Protein AF-A0A3C1Q7W3-F1 (afdb_monomer)

Mean predicted aligned error: 13.4 Å

Sequence (267 aa):
MKPVGAALRTSSQTDPSRRKEACIWRSHNTSLVALVLIATVAFTVASPCLAAATPEQPQSTAELLTPEEAARISSMVFSEVERRDCQARLEDDFLFITFPDGEEHSFIIRDLQILCAHNEQETWGQIIEWYIDYAFTSVEKTKNLM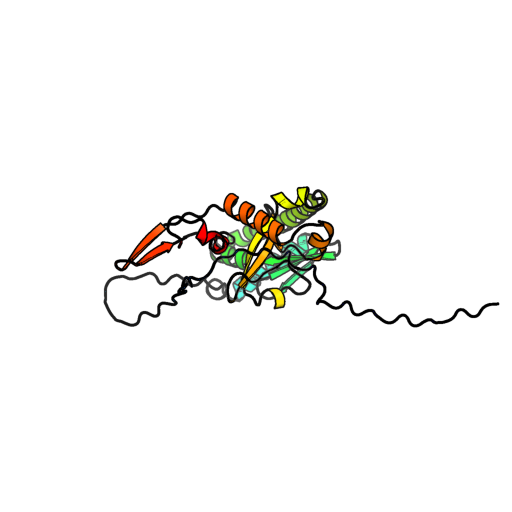AEIHGLDGASPYLGLCLFPSEYTQYALNEDPVHRHDIEGMITCIIWDLPWSRTTVEWSEVDEWDCCIDELFQVALENTLEKYPATFVEENLLPGLDLLICEDEGNPVSTHILALDRLPGAV

Foldseek 3Di:
DDDDDDDDDDDPDDDPPPDPDAPDDDDPDDDDDDPPDPDPDDDPDDDPDDPPPDPPDPDFLVNLDDPVRVVVLVVLLQVLLVVQVWGWDDDDQWIWIQDPVRDIDIDRCRVLSVVCSVDDVVCNNVSSNVVVVLVVVLVVVVVVLVVVQDACVSQLLQKAKFKDFPCVVVVPVPAAADWDPPDPRIIITIWRNDPRDIDGDGPVVVVRRPDNSVVSNVSNHVSHCVVDPWDWDWDPPDVVDIDTDTDDDDPPVVSCVVVQVVDPPRD

Radius of gyration: 24.14 Å; Cα contacts (8 Å, |Δi|>4): 252; chains: 1; bounding box: 56×84×50 Å

Solvent-accessible surface area (backbone atoms only — not comparable to full-atom values): 16840 Å² total; per-residue (Å²): 136,85,86,83,81,88,74,88,77,78,83,78,79,80,67,83,88,71,65,80,78,78,80,84,76,82,76,89,76,83,84,78,86,72,82,80,76,84,73,82,80,80,82,88,74,94,76,98,85,71,88,70,76,69,80,75,67,85,78,51,63,79,78,62,38,54,75,68,54,50,50,49,52,53,54,51,49,45,53,59,42,45,74,70,69,28,49,72,51,78,55,94,57,31,37,36,39,35,42,84,88,67,55,70,49,79,42,70,43,52,62,55,52,49,54,42,57,78,43,62,78,87,49,37,64,60,54,48,51,51,52,51,53,48,54,54,52,29,52,56,54,48,53,55,51,56,73,69,46,57,59,51,82,52,41,55,88,34,30,17,40,39,75,41,54,56,64,46,74,76,69,42,82,92,60,58,60,40,65,46,78,86,48,93,73,31,28,41,28,40,22,38,54,49,100,70,49,76,46,70,36,37,48,79,65,54,68,72,42,82,66,60,66,70,58,50,52,50,51,12,43,52,44,35,52,68,74,45,71,80,60,73,46,82,43,76,80,45,98,95,39,77,41,80,43,72,83,74,95,49,90,51,51,69,44,52,71,82,48,44,80,76,40,90,88,52,122

pLDDT: mean 75.49, std 25.0, range [23.66, 97.31]

Structure (mmCIF, N/CA/C/O backbone):
data_AF-A0A3C1Q7W3-F1
#
_entry.id   AF-A0A3C1Q7W3-F1
#
loop_
_atom_site.group_PDB
_atom_site.id
_atom_site.type_symbol
_atom_site.label_atom_id
_atom_site.label_alt_id
_atom_site.label_comp_id
_atom_site.label_asym_id
_atom_site.label_entity_id
_atom_site.label_seq_id
_atom_site.pdbx_PDB_ins_code
_atom_site.Cartn_x
_atom_site.Cartn_y
_atom_site.Cartn_z
_atom_site.occupancy
_atom_site.B_iso_or_equiv
_atom_site.auth_seq_id
_atom_site.auth_comp_id
_atom_site.auth_asym_id
_atom_site.auth_atom_id
_atom_site.pdbx_PDB_model_num
ATOM 1 N N . MET A 1 1 ? 8.900 -58.266 24.082 1.00 38.69 1 MET A N 1
ATOM 2 C CA . MET A 1 1 ? 9.040 -57.291 22.977 1.00 38.69 1 MET A CA 1
ATOM 3 C C . MET A 1 1 ? 7.639 -56.840 22.591 1.00 38.69 1 MET A C 1
ATOM 5 O O . MET A 1 1 ? 6.793 -57.691 22.360 1.00 38.69 1 MET A O 1
ATOM 9 N N . LYS A 1 2 ? 7.372 -55.534 22.690 1.00 28.75 2 LYS A N 1
ATOM 10 C CA . LYS A 1 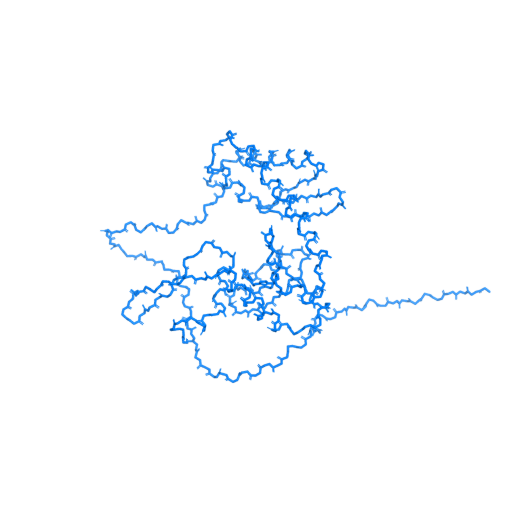2 ? 6.060 -54.895 22.489 1.00 28.75 2 LYS A CA 1
ATOM 11 C C . LYS A 1 2 ? 5.762 -54.737 20.989 1.00 28.75 2 LYS A C 1
ATOM 13 O O . LYS A 1 2 ? 6.674 -54.313 20.283 1.00 28.75 2 LYS A O 1
ATOM 18 N N . PRO A 1 3 ? 4.522 -54.935 20.517 1.00 31.98 3 PRO A N 1
ATOM 19 C CA . PRO A 1 3 ? 4.018 -54.235 19.348 1.00 31.98 3 PRO A CA 1
ATOM 20 C C . PRO A 1 3 ? 3.314 -52.948 19.803 1.00 31.98 3 PRO A C 1
ATOM 22 O O . PRO A 1 3 ? 2.441 -52.967 20.670 1.00 31.98 3 PRO A O 1
ATOM 25 N N . VAL A 1 4 ? 3.756 -51.818 19.255 1.00 32.34 4 VAL A N 1
ATOM 26 C CA . VAL A 1 4 ? 3.156 -50.493 19.447 1.00 32.34 4 VAL A CA 1
ATOM 27 C C . VAL A 1 4 ? 1.991 -50.361 18.469 1.00 32.34 4 VAL A C 1
ATOM 29 O O . VAL A 1 4 ? 2.143 -50.636 17.282 1.00 32.34 4 VAL A O 1
ATOM 32 N N . GLY A 1 5 ? 0.823 -49.991 18.994 1.00 27.73 5 GLY A N 1
ATOM 33 C CA . GLY A 1 5 ? -0.401 -49.800 18.228 1.00 27.73 5 GLY A CA 1
ATOM 34 C C . GLY A 1 5 ? -0.340 -48.566 17.331 1.00 27.73 5 GLY A C 1
ATOM 35 O O . GLY A 1 5 ? 0.071 -47.490 17.760 1.00 27.73 5 GLY A O 1
ATOM 36 N N . ALA A 1 6 ? -0.803 -48.736 16.095 1.00 29.73 6 ALA A N 1
ATOM 37 C CA . ALA A 1 6 ? -1.195 -47.646 15.222 1.00 29.73 6 ALA A CA 1
ATOM 38 C C . ALA A 1 6 ? -2.557 -47.118 15.694 1.00 29.73 6 ALA A C 1
ATOM 40 O O . ALA A 1 6 ? -3.580 -47.783 15.536 1.00 29.73 6 ALA A O 1
ATOM 41 N N . ALA A 1 7 ? -2.560 -45.935 16.304 1.00 29.36 7 ALA A N 1
ATOM 42 C CA . ALA A 1 7 ? -3.768 -45.156 16.519 1.00 29.36 7 ALA A CA 1
ATOM 43 C C . ALA A 1 7 ? -3.866 -44.120 15.395 1.00 29.36 7 ALA A C 1
ATOM 45 O O . ALA A 1 7 ? -3.065 -43.190 15.324 1.00 29.36 7 ALA A O 1
ATOM 46 N N . LEU A 1 8 ? -4.856 -44.313 14.522 1.00 27.86 8 LEU A N 1
ATOM 47 C CA . LEU A 1 8 ? -5.399 -43.278 13.650 1.00 27.86 8 LEU A CA 1
ATOM 48 C C . LEU A 1 8 ? -5.758 -42.057 14.508 1.00 27.86 8 LEU A C 1
ATOM 50 O O . LEU A 1 8 ? -6.634 -42.144 15.368 1.00 27.86 8 LEU A O 1
ATOM 54 N N . ARG A 1 9 ? -5.090 -40.923 14.280 1.00 26.02 9 ARG A N 1
ATOM 55 C CA . ARG A 1 9 ? -5.597 -39.615 14.699 1.00 26.02 9 ARG A CA 1
ATOM 56 C C . ARG A 1 9 ? -6.278 -38.980 13.499 1.00 26.02 9 ARG A C 1
ATOM 58 O O . ARG A 1 9 ? -5.648 -38.665 12.498 1.00 26.02 9 ARG A O 1
ATOM 65 N N . THR A 1 10 ? -7.589 -38.871 13.628 1.00 27.22 10 THR A N 1
ATOM 66 C CA . THR A 1 10 ? -8.490 -38.090 12.792 1.00 27.22 10 THR A CA 1
ATOM 67 C C . THR A 1 10 ? -8.029 -36.637 12.738 1.00 27.22 10 THR A C 1
ATOM 69 O O . THR A 1 10 ? -7.808 -36.022 13.782 1.00 27.22 10 THR A O 1
ATOM 72 N N . SER A 1 11 ? -7.912 -36.102 11.526 1.00 28.47 11 SER A N 1
ATOM 73 C CA . SER A 1 11 ? -7.797 -34.674 11.249 1.00 28.47 11 SER A CA 1
ATOM 74 C C . SER A 1 11 ? -8.994 -33.945 11.858 1.00 28.47 11 SER A C 1
ATOM 76 O O . SER A 1 11 ? -10.129 -34.141 11.417 1.00 28.47 11 SER A O 1
ATOM 78 N N . SER A 1 12 ? -8.764 -33.124 12.880 1.00 29.70 12 SER A N 1
ATOM 79 C CA . SER A 1 12 ? -9.752 -32.144 13.313 1.00 29.70 12 SER A CA 1
ATOM 80 C C . SER A 1 12 ? -9.792 -31.038 12.264 1.00 29.70 12 SER A C 1
ATOM 82 O O . SER A 1 12 ? -8.895 -30.201 12.213 1.00 29.70 12 SER A O 1
ATOM 84 N N . GLN A 1 13 ? -10.816 -31.071 11.412 1.00 29.00 13 GLN A N 1
ATOM 85 C CA . GLN A 1 13 ? -11.293 -29.880 10.721 1.00 29.00 13 GLN A CA 1
ATOM 86 C C . GLN A 1 13 ? -11.615 -28.835 11.793 1.00 29.00 13 GLN A C 1
ATOM 88 O O . GLN A 1 13 ? -12.503 -29.043 12.622 1.00 29.00 13 GLN A O 1
ATOM 93 N N . THR A 1 14 ? -10.842 -27.758 11.828 1.00 33.47 14 THR A N 1
ATOM 94 C CA . THR A 1 14 ? -11.186 -26.549 12.566 1.00 33.47 14 THR A CA 1
ATOM 95 C C . THR A 1 14 ? -12.310 -25.851 11.808 1.00 33.47 14 THR A C 1
ATOM 97 O O . THR A 1 14 ? -12.171 -25.479 10.649 1.00 33.47 14 THR A O 1
ATOM 100 N N . ASP A 1 15 ? -13.462 -25.772 12.463 1.00 31.42 15 ASP A N 1
ATOM 101 C CA . ASP A 1 15 ? -14.675 -25.111 11.997 1.00 31.42 15 ASP A CA 1
ATOM 102 C C . ASP A 1 15 ? -14.464 -23.579 11.989 1.00 31.42 15 ASP A C 1
ATOM 104 O O . ASP A 1 15 ? -14.219 -23.006 13.056 1.00 31.42 15 ASP A O 1
ATOM 108 N N . PRO A 1 16 ? -14.543 -22.897 10.829 1.00 38.75 16 PRO A N 1
ATOM 109 C CA . PRO A 1 16 ? -14.327 -21.452 10.724 1.00 38.75 16 PRO A CA 1
ATOM 110 C C . PRO A 1 16 ? -15.438 -20.611 11.380 1.00 38.75 16 PRO A C 1
ATOM 112 O O . PRO A 1 16 ? -15.298 -19.396 11.490 1.00 38.75 16 PRO A O 1
ATOM 115 N N . SER A 1 17 ? -16.517 -21.229 11.875 1.00 32.56 17 SER A N 1
ATOM 116 C CA . SER A 1 17 ? -17.626 -20.535 12.551 1.00 32.56 17 SER A CA 1
ATOM 117 C C . SER A 1 17 ? -17.369 -20.170 14.024 1.00 32.56 17 SER A C 1
ATOM 119 O O . SER A 1 17 ? -18.263 -19.660 14.695 1.00 32.56 17 SER A O 1
ATOM 121 N N . ARG A 1 18 ? -16.152 -20.396 14.543 1.00 34.28 18 ARG A N 1
ATOM 122 C CA . ARG A 1 18 ? -15.741 -20.047 15.920 1.00 34.28 18 ARG A CA 1
ATOM 123 C C . ARG A 1 18 ? -14.657 -18.961 15.995 1.00 34.28 18 ARG A C 1
ATOM 125 O O . ARG A 1 18 ? -13.802 -19.008 16.877 1.00 34.28 18 ARG A O 1
ATOM 132 N N . ARG A 1 19 ? -14.686 -17.975 15.094 1.00 43.97 19 ARG A N 1
ATOM 133 C CA . ARG A 1 19 ? -13.965 -16.705 15.307 1.00 43.97 19 ARG A CA 1
ATOM 134 C C . ARG A 1 19 ? -14.680 -15.934 16.429 1.00 43.97 19 ARG A C 1
ATOM 136 O O . ARG A 1 19 ? -15.907 -15.985 16.506 1.00 43.97 19 ARG A O 1
ATOM 143 N N . LYS A 1 20 ? -13.907 -15.356 17.358 1.00 39.16 20 LYS A N 1
ATOM 144 C CA . LYS A 1 20 ? -14.368 -14.781 18.639 1.00 39.16 20 LYS A CA 1
ATOM 145 C C . LYS A 1 20 ? -15.627 -13.923 18.437 1.00 39.16 20 LYS A C 1
ATOM 147 O O . LYS A 1 20 ? -15.681 -13.101 17.530 1.00 39.16 20 LYS A O 1
ATOM 152 N N . GLU A 1 21 ? -16.643 -14.162 19.266 1.00 34.31 21 GLU A N 1
ATOM 153 C CA . GLU A 1 21 ? -17.911 -13.430 19.233 1.00 34.31 21 GLU A CA 1
ATOM 154 C C . GLU A 1 21 ? -17.649 -11.919 19.318 1.00 34.31 21 GLU A C 1
ATOM 156 O O . GLU A 1 21 ? -16.942 -11.462 20.216 1.00 34.31 21 GLU A O 1
ATOM 161 N N . ALA A 1 22 ? -18.232 -11.151 18.391 1.00 32.16 22 ALA A N 1
ATOM 162 C CA . ALA A 1 22 ? -18.300 -9.701 18.493 1.00 32.16 22 ALA A CA 1
ATOM 163 C C . ALA A 1 22 ? -18.883 -9.327 19.864 1.00 32.16 22 ALA A C 1
ATOM 165 O O . ALA A 1 22 ? -19.973 -9.784 20.234 1.00 32.16 22 ALA A O 1
ATOM 166 N N . CYS A 1 23 ? -18.162 -8.509 20.632 1.00 32.94 23 CYS A N 1
ATOM 167 C CA . CYS A 1 23 ? -18.700 -7.937 21.857 1.00 32.94 23 CYS A CA 1
ATOM 168 C C . CYS A 1 23 ? -19.894 -7.064 21.468 1.00 32.94 23 CYS A C 1
ATOM 170 O O . CYS A 1 23 ? -19.741 -6.034 20.824 1.00 32.94 23 CYS A O 1
ATOM 172 N N . ILE A 1 24 ? -21.100 -7.510 21.826 1.00 27.09 24 ILE A N 1
ATOM 173 C CA . ILE A 1 24 ? -22.365 -6.862 21.472 1.00 27.09 24 ILE A CA 1
ATOM 174 C C . ILE A 1 24 ? -22.366 -5.420 21.999 1.00 27.09 24 ILE A C 1
ATOM 176 O O . ILE A 1 24 ? -22.745 -5.162 23.145 1.00 27.09 24 ILE A O 1
ATOM 180 N N . TRP A 1 25 ? -22.006 -4.466 21.143 1.00 25.83 25 TRP A N 1
ATOM 181 C CA . TRP A 1 25 ? -22.252 -3.054 21.378 1.00 25.83 25 TRP A CA 1
ATOM 182 C C . TRP A 1 25 ? -23.659 -2.723 20.878 1.00 25.83 25 TRP A C 1
ATOM 184 O O . TRP A 1 25 ? -23.937 -2.657 19.683 1.00 25.83 25 TRP A O 1
ATOM 194 N N . ARG A 1 26 ? -24.603 -2.571 21.813 1.00 23.66 26 ARG A N 1
ATOM 195 C CA . ARG A 1 26 ? -25.929 -2.021 21.511 1.00 23.66 26 ARG A CA 1
ATOM 196 C C . ARG A 1 26 ? -25.848 -0.498 21.548 1.00 23.66 26 ARG A C 1
ATOM 198 O O . ARG A 1 26 ? -26.121 0.082 22.598 1.00 23.66 26 ARG A O 1
ATOM 205 N N . SER A 1 27 ? -25.602 0.159 20.417 1.00 27.41 27 SER A N 1
ATOM 206 C CA . SER A 1 27 ? -26.172 1.496 20.232 1.00 27.41 27 SER A CA 1
ATOM 207 C C . SER A 1 27 ? -27.621 1.357 19.795 1.00 27.41 27 SER A C 1
ATOM 209 O O . SER A 1 27 ? -27.961 0.760 18.776 1.00 27.41 27 SER A O 1
ATOM 211 N N . HIS A 1 28 ? -28.518 1.905 20.606 1.00 25.95 28 HIS A N 1
ATOM 212 C CA . HIS A 1 28 ? -29.814 2.316 20.095 1.00 25.95 28 HIS A CA 1
ATOM 213 C C . HIS A 1 28 ? -29.580 3.560 19.242 1.00 25.95 28 HIS A C 1
ATOM 215 O O . HIS A 1 28 ? -29.386 4.633 19.800 1.00 25.95 28 HIS A O 1
ATOM 221 N N . ASN A 1 29 ? -29.624 3.427 17.920 1.00 27.14 29 ASN A N 1
ATOM 222 C CA . ASN A 1 29 ? -29.996 4.547 17.065 1.00 27.14 29 ASN A CA 1
ATOM 223 C C . ASN A 1 29 ? -30.937 4.056 15.967 1.00 27.14 29 ASN A C 1
ATOM 225 O O . ASN A 1 29 ? -30.567 3.429 14.980 1.00 27.14 29 ASN A O 1
ATOM 229 N N . THR A 1 30 ? -32.218 4.289 16.220 1.00 24.50 30 THR A N 1
ATOM 230 C CA . THR A 1 30 ? -33.307 4.116 15.272 1.00 24.50 30 THR A CA 1
ATOM 231 C C . THR A 1 30 ? -33.194 5.137 14.144 1.00 24.50 30 THR A C 1
ATOM 233 O O . THR A 1 30 ? -33.312 6.324 14.411 1.00 24.50 30 THR A O 1
ATOM 236 N N . SER A 1 31 ? -33.090 4.631 12.911 1.00 26.34 31 SER A N 1
ATOM 237 C CA . SER A 1 31 ? -33.543 5.239 11.647 1.00 26.34 31 SER A CA 1
ATOM 238 C C . SER A 1 31 ? -33.114 6.677 11.340 1.00 26.34 31 SER A C 1
ATOM 240 O O . SER A 1 31 ? -33.719 7.618 11.838 1.00 26.34 31 SER A O 1
ATOM 242 N N . LEU A 1 32 ? -32.251 6.820 10.333 1.00 24.28 32 LEU A N 1
ATOM 243 C CA . LEU A 1 32 ? -32.541 7.562 9.100 1.00 24.28 32 LEU A CA 1
ATOM 244 C C . LEU A 1 32 ? -31.542 7.099 8.028 1.00 24.28 32 LEU A C 1
ATOM 246 O O . LEU A 1 32 ? -30.340 7.068 8.252 1.00 24.28 32 LEU A O 1
ATOM 250 N N . VAL A 1 33 ? -32.062 6.636 6.893 1.00 23.80 33 VAL A N 1
ATOM 251 C CA . VAL A 1 33 ? -31.264 6.189 5.747 1.00 23.80 33 VAL A CA 1
ATOM 252 C C . VAL A 1 33 ? -30.708 7.437 5.063 1.00 23.80 33 VAL A C 1
ATOM 254 O O . VAL A 1 33 ? -31.462 8.147 4.398 1.00 23.80 33 VAL A O 1
ATOM 257 N N . ALA A 1 34 ? -29.414 7.711 5.229 1.00 24.38 34 ALA A N 1
ATOM 258 C CA . ALA A 1 34 ? -28.698 8.645 4.371 1.00 24.38 34 ALA A CA 1
ATOM 259 C C . ALA A 1 34 ? -28.491 7.963 3.012 1.00 24.38 34 ALA A C 1
ATOM 261 O O . ALA A 1 34 ? -27.792 6.958 2.887 1.00 24.38 34 ALA A O 1
ATOM 262 N N . LEU A 1 35 ? -29.191 8.460 1.996 1.00 25.11 35 LEU A N 1
ATOM 263 C CA . LEU A 1 35 ? -29.098 7.959 0.633 1.00 25.11 35 LEU A CA 1
ATOM 264 C C . LEU A 1 35 ? -27.792 8.493 0.019 1.00 25.11 35 LEU A C 1
ATOM 266 O O . LEU A 1 35 ? -27.766 9.603 -0.508 1.00 25.11 35 LEU A O 1
ATOM 270 N N . VAL A 1 36 ? -26.702 7.729 0.110 1.00 31.53 36 VAL A N 1
ATOM 271 C CA . VAL A 1 36 ? -25.447 8.045 -0.590 1.00 31.53 36 VAL A CA 1
ATOM 272 C C . VAL A 1 36 ? -25.644 7.725 -2.071 1.00 31.53 36 VAL A C 1
ATOM 274 O O . VAL A 1 36 ? -25.606 6.572 -2.495 1.00 31.53 36 VAL A O 1
ATOM 277 N N . LEU A 1 37 ? -25.919 8.752 -2.872 1.00 25.83 37 LEU A N 1
ATOM 278 C CA . LEU A 1 37 ? -25.934 8.640 -4.327 1.00 25.83 37 LEU A CA 1
ATOM 279 C C . LEU A 1 37 ? -24.495 8.704 -4.843 1.00 25.83 37 LEU A C 1
ATOM 281 O O . LEU A 1 37 ? -23.950 9.788 -5.030 1.00 25.83 37 LEU A O 1
ATOM 285 N N . ILE A 1 38 ? -23.901 7.547 -5.146 1.00 31.05 38 ILE A N 1
ATOM 286 C CA . ILE A 1 38 ? -22.779 7.485 -6.092 1.00 31.05 38 ILE A CA 1
ATOM 287 C C . ILE A 1 38 ? -23.382 7.715 -7.482 1.00 31.05 38 ILE A C 1
ATOM 289 O O . ILE A 1 38 ? -23.833 6.790 -8.157 1.00 31.05 38 ILE A O 1
ATOM 293 N N . ALA A 1 39 ? -23.496 8.977 -7.884 1.00 25.45 39 ALA A N 1
ATOM 294 C CA . ALA A 1 39 ? -24.049 9.325 -9.182 1.00 25.45 39 ALA A CA 1
ATOM 295 C C . ALA A 1 39 ? -22.979 9.163 -10.273 1.00 25.45 39 ALA A C 1
ATOM 297 O O . ALA A 1 39 ? -22.111 10.016 -10.438 1.00 25.45 39 ALA A O 1
ATOM 298 N N . THR A 1 40 ? -23.077 8.106 -11.083 1.00 31.47 40 THR A N 1
ATOM 299 C CA . THR A 1 40 ? -22.463 8.092 -12.420 1.00 31.47 40 THR A CA 1
ATOM 300 C C . THR A 1 40 ? -23.338 8.950 -13.330 1.00 31.47 40 THR A C 1
ATOM 302 O O . THR A 1 40 ? -24.345 8.498 -13.877 1.00 31.47 40 THR A O 1
ATOM 305 N N . VAL A 1 41 ? -23.021 10.239 -13.435 1.00 28.14 41 VAL A N 1
ATOM 306 C CA . VAL A 1 41 ? -23.823 11.163 -14.238 1.00 28.14 41 VAL A CA 1
ATOM 307 C C . VAL A 1 41 ? -23.481 10.996 -15.721 1.00 28.14 41 VAL A C 1
ATOM 309 O O . VAL A 1 41 ? -22.530 11.576 -16.236 1.00 28.14 41 VAL A O 1
ATOM 312 N N . ALA A 1 42 ? -24.303 10.225 -16.435 1.00 31.25 42 ALA A N 1
ATOM 313 C CA . ALA A 1 42 ? -24.368 10.261 -17.891 1.00 31.25 42 ALA A CA 1
ATOM 314 C C . ALA A 1 42 ? -25.196 11.482 -18.336 1.00 31.25 42 ALA A C 1
ATOM 316 O O . ALA A 1 42 ? -26.426 11.428 -18.380 1.00 31.25 42 ALA A O 1
ATOM 317 N N . PHE A 1 43 ? -24.539 12.596 -18.671 1.00 28.38 43 PHE A N 1
ATOM 318 C CA . PHE A 1 43 ? -25.205 13.736 -19.309 1.00 28.38 43 PHE A CA 1
ATOM 319 C C . PHE A 1 43 ? -25.178 13.591 -20.835 1.00 28.38 43 PHE A C 1
ATOM 321 O O . PHE A 1 43 ? -24.185 13.890 -21.492 1.00 28.38 43 PHE A O 1
ATOM 328 N N . THR A 1 44 ? -26.313 13.210 -21.421 1.00 37.59 44 THR A N 1
ATOM 329 C CA . THR A 1 44 ? -26.626 13.518 -22.824 1.00 37.59 44 THR A CA 1
ATOM 330 C C . THR A 1 44 ? -27.716 14.577 -22.882 1.00 37.59 44 THR A C 1
ATOM 332 O O . THR A 1 44 ? -28.888 14.242 -23.030 1.00 37.59 44 THR A O 1
ATOM 335 N N . VAL A 1 45 ? -27.345 15.859 -22.817 1.00 28.97 45 VAL A N 1
ATOM 336 C CA . VAL A 1 45 ? -28.126 16.918 -23.473 1.00 28.97 45 VAL A CA 1
ATOM 337 C C . VAL A 1 45 ? -27.200 18.047 -23.918 1.00 28.97 45 VAL A C 1
ATOM 339 O O . VAL A 1 45 ? -26.413 18.577 -23.142 1.00 28.97 45 VAL A O 1
ATOM 342 N N . ALA A 1 46 ? -27.289 18.374 -25.204 1.00 38.97 46 ALA A N 1
ATOM 343 C CA . ALA A 1 46 ? -26.435 19.317 -25.904 1.00 38.97 46 ALA A CA 1
ATOM 344 C C . ALA A 1 46 ? -26.580 20.757 -25.384 1.00 38.97 46 ALA A C 1
ATOM 346 O O . ALA A 1 46 ? -27.668 21.329 -25.433 1.00 38.97 46 ALA A O 1
ATOM 347 N N . SER A 1 47 ? -25.459 21.363 -24.986 1.00 29.94 47 SER A N 1
ATOM 348 C CA . SER A 1 47 ? -25.278 22.816 -24.958 1.00 29.94 47 SER A CA 1
ATOM 349 C C . SER A 1 47 ? -23.798 23.157 -25.202 1.00 29.94 47 SER A C 1
ATOM 351 O O . SER A 1 47 ? -22.930 22.541 -24.582 1.00 29.94 47 SER A O 1
ATOM 353 N N . PRO A 1 48 ? -23.471 24.084 -26.122 1.00 39.56 48 PRO A N 1
ATOM 354 C CA . PRO A 1 48 ? -22.103 24.357 -26.540 1.00 39.56 48 PRO A CA 1
ATOM 355 C C . PRO A 1 48 ? -21.544 25.540 -25.746 1.00 39.56 48 PRO A C 1
ATOM 357 O O . PRO A 1 48 ? -21.863 26.676 -26.070 1.00 39.56 48 PRO A O 1
ATOM 360 N N . CYS A 1 49 ? -20.770 25.278 -24.693 1.00 32.31 49 CYS A N 1
ATOM 361 C CA . CYS A 1 49 ? -19.751 26.171 -24.109 1.00 32.31 49 CYS A CA 1
ATOM 362 C C . CYS A 1 49 ? -19.473 25.741 -22.673 1.00 32.31 49 CYS A C 1
ATOM 364 O O . CYS A 1 49 ? -19.996 26.315 -21.731 1.00 32.31 49 CYS A O 1
ATOM 366 N N . LEU A 1 50 ? -18.663 24.706 -22.532 1.00 31.89 50 LEU A N 1
ATOM 367 C CA . LEU A 1 50 ? -17.780 24.434 -21.405 1.00 31.89 50 LEU A CA 1
ATOM 368 C C . LEU A 1 50 ? -17.158 23.110 -21.811 1.00 31.89 50 LEU A C 1
ATOM 370 O O . LEU A 1 50 ? -17.813 22.072 -21.773 1.00 31.89 50 LEU A O 1
ATOM 374 N N . ALA A 1 51 ? -15.934 23.164 -22.328 1.00 32.03 51 ALA A N 1
ATOM 375 C CA . ALA A 1 51 ? -15.110 21.974 -22.407 1.00 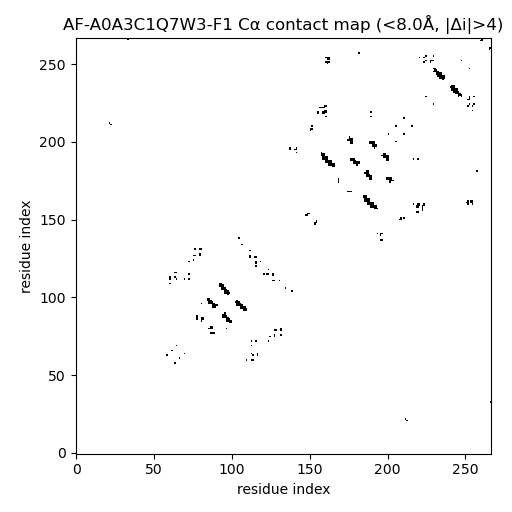32.03 51 ALA A CA 1
ATOM 376 C C . ALA A 1 51 ? -14.808 21.590 -20.954 1.00 32.03 51 ALA A C 1
ATOM 378 O O . ALA A 1 51 ? -13.792 21.991 -20.397 1.00 32.03 51 ALA A O 1
ATOM 379 N N . ALA A 1 52 ? -15.768 20.923 -20.312 1.00 31.34 52 ALA A N 1
ATOM 380 C CA . ALA A 1 52 ? -15.502 20.130 -19.137 1.00 31.34 52 ALA A CA 1
ATOM 381 C C . ALA A 1 52 ? -14.468 19.114 -19.608 1.00 31.34 52 ALA A C 1
ATOM 383 O O . ALA A 1 52 ? -14.769 18.276 -20.461 1.00 31.34 52 ALA A O 1
ATOM 384 N N . ALA A 1 53 ? -13.226 19.285 -19.159 1.00 32.62 53 ALA A N 1
ATOM 385 C CA . ALA A 1 53 ? -12.256 18.219 -19.241 1.00 32.62 53 ALA A CA 1
ATOM 386 C C . ALA A 1 53 ? -12.929 17.020 -18.575 1.00 32.62 53 ALA A C 1
ATOM 388 O O . ALA A 1 53 ? -13.271 17.068 -17.393 1.00 32.62 53 ALA A O 1
ATOM 389 N N . THR A 1 54 ? -13.249 16.007 -19.376 1.00 28.52 54 THR A N 1
ATOM 390 C CA . THR A 1 54 ? -13.622 14.696 -18.864 1.00 28.52 54 THR A CA 1
ATOM 391 C C . THR A 1 54 ? -12.560 14.334 -17.827 1.00 28.52 54 THR A C 1
ATOM 393 O O . THR A 1 54 ? -11.385 14.515 -18.154 1.00 28.52 54 THR A O 1
ATOM 396 N N . PRO A 1 55 ? -12.913 13.882 -16.609 1.00 34.62 55 PRO A N 1
ATOM 397 C CA . PRO A 1 55 ? -11.905 13.338 -15.711 1.00 34.62 55 PRO A CA 1
ATOM 398 C C . PRO A 1 55 ? -11.155 12.268 -16.505 1.00 34.62 55 PRO A C 1
ATOM 400 O O . PRO A 1 55 ? -11.778 11.320 -16.995 1.00 34.62 55 PRO A O 1
ATOM 403 N N . GLU A 1 56 ? -9.865 12.501 -16.763 1.00 33.94 56 GLU A N 1
ATOM 404 C CA . GLU A 1 56 ? -9.025 11.528 -17.449 1.00 33.94 56 GLU A CA 1
ATOM 405 C C . GLU A 1 56 ? -9.143 10.236 -16.646 1.00 33.94 56 GLU A C 1
ATOM 407 O O . GLU A 1 56 ? -8.862 10.204 -15.447 1.00 33.94 56 GLU A O 1
ATOM 412 N N . GLN A 1 57 ? -9.639 9.172 -17.286 1.00 36.88 57 GLN A N 1
ATOM 413 C CA . GLN A 1 57 ? -9.482 7.842 -16.716 1.00 36.88 57 GLN A CA 1
ATOM 414 C C . GLN A 1 57 ? -7.991 7.651 -16.413 1.00 36.88 57 GLN A C 1
ATOM 416 O O . GLN A 1 57 ? -7.175 8.129 -17.206 1.00 36.88 57 GLN A O 1
ATOM 421 N N . PRO A 1 58 ? -7.622 6.971 -15.310 1.00 49.44 58 PRO A N 1
ATOM 422 C CA . PRO A 1 58 ? -6.223 6.667 -15.045 1.00 49.44 58 PRO A CA 1
ATOM 423 C C . PRO A 1 58 ? -5.632 6.023 -16.302 1.00 49.44 58 PRO A C 1
ATOM 425 O O . PRO A 1 58 ? -6.109 4.973 -16.739 1.00 49.44 58 PRO A O 1
ATOM 428 N N . GLN A 1 59 ? -4.679 6.722 -16.925 1.00 53.03 59 GLN A N 1
ATOM 429 C CA . GLN A 1 59 ? -4.137 6.354 -18.228 1.00 53.03 59 GLN A CA 1
ATOM 430 C C . GLN A 1 59 ? -3.568 4.941 -18.128 1.00 53.03 59 GLN A C 1
ATOM 432 O O . GLN A 1 59 ? -2.764 4.635 -17.242 1.00 53.03 59 GLN A O 1
ATOM 437 N N . SER A 1 60 ? -4.020 4.051 -19.008 1.00 63.34 60 SER A N 1
ATOM 438 C CA . SER A 1 60 ? -3.496 2.689 -19.020 1.00 63.34 60 SER A CA 1
ATOM 439 C C . SER A 1 60 ? -2.040 2.732 -19.480 1.00 63.34 60 SER A C 1
ATOM 441 O O . SER A 1 60 ? -1.705 3.446 -20.423 1.00 63.34 60 SER A O 1
ATOM 443 N N . THR A 1 61 ? -1.158 1.926 -18.886 1.00 61.88 61 THR A N 1
ATOM 444 C CA . THR A 1 61 ? 0.223 1.786 -19.385 1.00 61.88 61 THR A CA 1
ATOM 445 C C . THR A 1 61 ? 0.263 1.362 -20.855 1.00 61.88 61 THR A C 1
ATOM 447 O O . THR A 1 61 ? 1.185 1.745 -21.570 1.00 61.88 61 THR A O 1
ATOM 450 N N . ALA A 1 62 ? -0.769 0.659 -21.339 1.00 69.00 62 ALA A N 1
ATOM 451 C CA . ALA A 1 62 ? -0.936 0.295 -22.745 1.00 69.00 62 ALA A CA 1
ATOM 452 C C . ALA A 1 62 ? -1.202 1.493 -23.682 1.00 69.00 62 ALA A C 1
ATOM 454 O O . ALA A 1 62 ? -1.015 1.374 -24.891 1.00 69.00 62 ALA A O 1
ATOM 455 N N . GLU A 1 63 ? -1.648 2.629 -23.145 1.00 79.25 63 GLU A N 1
ATOM 456 C CA . GLU A 1 63 ? -1.833 3.884 -23.887 1.00 79.25 63 GLU A CA 1
ATOM 457 C C . GLU A 1 63 ? -0.565 4.747 -23.870 1.00 79.25 63 GLU A C 1
ATOM 459 O O . GLU A 1 63 ? -0.355 5.552 -24.777 1.00 79.25 63 GLU A O 1
ATOM 464 N N . LEU A 1 64 ? 0.286 4.557 -22.858 1.00 84.06 64 LEU A N 1
ATOM 465 C CA . LEU A 1 64 ? 1.484 5.359 -22.607 1.00 84.06 64 LEU A CA 1
ATOM 466 C C . LEU A 1 64 ? 2.770 4.763 -23.184 1.00 84.06 64 LEU A C 1
ATOM 468 O O . LEU A 1 64 ? 3.693 5.504 -23.514 1.00 84.06 64 LEU A O 1
ATOM 472 N N . LEU A 1 65 ? 2.845 3.438 -23.298 1.00 87.06 65 LEU A N 1
ATOM 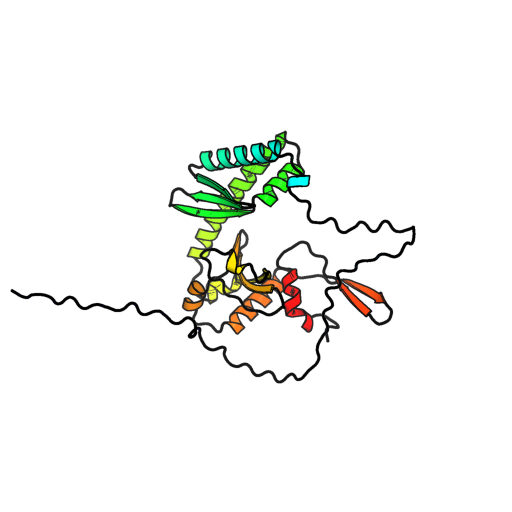473 C CA . LEU A 1 65 ? 4.026 2.722 -23.768 1.00 87.06 65 LEU A CA 1
ATOM 474 C C . LEU A 1 65 ? 3.666 1.808 -24.932 1.00 87.06 65 LEU A C 1
ATOM 476 O O . LEU A 1 65 ? 2.666 1.087 -24.908 1.00 87.06 65 LEU A O 1
ATOM 480 N N . THR A 1 66 ? 4.535 1.761 -25.937 1.00 91.62 66 THR A N 1
ATOM 481 C CA . THR A 1 66 ? 4.463 0.697 -26.939 1.00 91.62 66 THR A CA 1
ATOM 482 C C . THR A 1 66 ? 4.827 -0.659 -26.313 1.00 91.62 66 THR A C 1
ATOM 484 O O . THR A 1 66 ? 5.582 -0.717 -25.339 1.00 91.62 66 THR A O 1
ATOM 487 N N . PRO A 1 67 ? 4.372 -1.791 -26.888 1.00 90.62 67 PRO A N 1
ATOM 488 C CA . PRO A 1 67 ? 4.761 -3.118 -26.403 1.00 90.62 67 PRO A CA 1
ATOM 489 C C . PRO A 1 67 ? 6.281 -3.348 -26.369 1.00 90.62 67 PRO A C 1
ATOM 491 O O . PRO A 1 67 ? 6.777 -4.076 -25.512 1.00 90.62 67 PRO A O 1
ATOM 494 N N . GLU A 1 68 ? 7.027 -2.726 -27.287 1.00 92.94 68 GLU A N 1
ATOM 495 C CA . GLU A 1 68 ? 8.491 -2.797 -27.328 1.00 92.94 68 GLU A CA 1
ATOM 496 C C . GLU A 1 68 ? 9.131 -2.028 -26.165 1.00 92.94 68 GLU A C 1
ATOM 498 O O . GLU A 1 68 ? 10.062 -2.523 -25.530 1.00 92.94 68 GLU A O 1
ATOM 503 N N . GLU A 1 69 ? 8.604 -0.849 -25.838 1.00 93.75 69 GLU A N 1
ATOM 504 C CA . GLU A 1 69 ? 9.066 -0.044 -24.706 1.00 93.75 69 GLU A CA 1
ATOM 505 C C . GLU A 1 69 ? 8.763 -0.715 -23.368 1.00 93.75 69 GLU A C 1
ATOM 507 O O . GLU A 1 69 ? 9.655 -0.821 -22.526 1.00 93.75 69 GLU A O 1
ATOM 512 N N . ALA A 1 70 ? 7.550 -1.247 -23.199 1.00 91.50 70 ALA A N 1
ATOM 513 C CA . ALA A 1 70 ? 7.186 -2.030 -22.023 1.00 91.50 70 ALA A CA 1
ATOM 514 C C . ALA A 1 70 ? 8.117 -3.243 -21.848 1.00 91.50 70 ALA A C 1
ATOM 516 O O . ALA A 1 70 ? 8.673 -3.443 -20.768 1.00 91.50 70 ALA A O 1
ATOM 517 N N . ALA A 1 71 ? 8.375 -4.001 -22.922 1.00 92.31 71 ALA A N 1
ATOM 518 C CA . ALA A 1 71 ? 9.301 -5.134 -22.886 1.00 92.31 71 ALA A CA 1
ATOM 519 C C . ALA A 1 71 ? 10.743 -4.710 -22.555 1.00 92.31 71 ALA A C 1
ATOM 521 O O . ALA A 1 71 ? 11.451 -5.418 -21.834 1.00 92.31 71 ALA A O 1
ATOM 522 N N . ARG A 1 72 ? 11.184 -3.547 -23.047 1.00 95.31 72 ARG A N 1
ATOM 523 C CA . ARG A 1 72 ? 12.503 -2.986 -22.734 1.00 95.31 72 ARG A CA 1
ATOM 524 C C . ARG A 1 72 ? 12.618 -2.613 -21.258 1.00 95.31 72 ARG A C 1
ATOM 526 O O . ARG A 1 72 ? 13.617 -2.977 -20.641 1.00 95.31 72 ARG A O 1
ATOM 533 N N . ILE A 1 73 ? 11.608 -1.956 -20.689 1.00 95.25 73 ILE A N 1
ATOM 534 C CA . ILE A 1 73 ? 11.553 -1.642 -19.252 1.00 95.25 73 ILE A CA 1
ATOM 535 C C . ILE A 1 73 ? 11.612 -2.935 -18.435 1.00 95.25 73 ILE A C 1
ATOM 537 O O . ILE A 1 73 ? 12.470 -3.056 -17.564 1.00 95.25 73 ILE A O 1
ATOM 541 N N . SER A 1 74 ? 10.793 -3.939 -18.766 1.00 94.69 74 SER A N 1
ATOM 542 C CA . SER A 1 74 ? 10.826 -5.247 -18.096 1.00 94.69 74 SER A CA 1
ATOM 543 C C . SER A 1 74 ? 12.208 -5.903 -18.166 1.00 94.69 74 SER A C 1
ATOM 545 O O . SER A 1 74 ? 12.716 -6.374 -17.153 1.00 94.69 74 SER A O 1
ATOM 547 N N . SER A 1 75 ? 12.865 -5.890 -19.331 1.00 95.94 75 SER A N 1
ATOM 548 C CA . SER A 1 75 ? 14.221 -6.437 -19.485 1.00 95.94 75 SER A CA 1
ATOM 549 C C . SER A 1 75 ? 15.255 -5.702 -18.630 1.00 95.94 75 SER A C 1
ATOM 551 O O . SER A 1 75 ? 16.174 -6.336 -18.107 1.00 95.94 75 SER A O 1
ATOM 553 N N . MET A 1 76 ? 15.138 -4.380 -18.503 1.00 97.31 76 MET A N 1
ATOM 554 C CA . MET A 1 76 ? 16.028 -3.571 -17.669 1.00 97.31 76 MET A CA 1
ATOM 555 C C . MET A 1 76 ? 15.794 -3.850 -16.183 1.00 97.31 76 MET A C 1
ATOM 557 O O . MET A 1 76 ? 16.760 -4.036 -15.451 1.00 97.31 76 MET A O 1
ATOM 561 N N . VAL A 1 77 ? 14.532 -3.966 -15.761 1.00 96.56 77 VAL A N 1
ATOM 562 C CA . VAL A 1 77 ? 14.148 -4.359 -14.397 1.00 96.56 77 VAL A CA 1
ATOM 563 C C . VAL A 1 77 ? 14.722 -5.728 -14.041 1.00 96.56 77 VAL A C 1
ATOM 565 O O . VAL A 1 77 ? 15.384 -5.854 -13.016 1.00 96.56 77 VAL A O 1
ATOM 568 N N . PHE A 1 78 ? 14.545 -6.737 -14.900 1.00 97.25 78 PHE A N 1
ATOM 569 C CA . PHE A 1 78 ? 15.105 -8.068 -14.657 1.00 97.25 78 PHE A CA 1
ATOM 570 C C . PHE A 1 78 ? 16.627 -8.038 -14.540 1.00 97.25 78 PHE A C 1
ATOM 572 O O . PHE A 1 78 ? 17.165 -8.578 -13.581 1.00 97.25 78 PHE A O 1
ATOM 579 N N . SER A 1 79 ? 17.310 -7.336 -15.449 1.00 97.19 79 SER A N 1
ATOM 580 C CA . SER A 1 79 ? 18.773 -7.204 -15.400 1.00 97.19 79 SER A CA 1
ATOM 581 C C . SER A 1 79 ? 19.246 -6.571 -14.087 1.00 97.19 79 SER A C 1
ATOM 583 O O . SER A 1 79 ? 20.270 -6.961 -13.531 1.00 97.19 79 SER A O 1
ATOM 585 N N . GLU A 1 80 ? 18.497 -5.591 -13.586 1.00 97.06 80 GLU A N 1
ATOM 586 C CA . GLU A 1 80 ? 18.832 -4.846 -12.378 1.00 97.06 80 GLU A CA 1
ATOM 587 C C . GLU A 1 80 ? 18.558 -5.656 -11.098 1.00 97.06 80 GLU A C 1
ATOM 589 O O . GLU A 1 80 ? 19.339 -5.590 -10.146 1.00 97.06 80 GLU A O 1
ATOM 594 N N . VAL A 1 81 ? 17.515 -6.490 -11.084 1.00 96.44 81 VAL A N 1
ATOM 595 C CA . VAL A 1 81 ? 17.266 -7.458 -10.000 1.00 96.44 81 VAL A CA 1
ATOM 596 C C . VAL A 1 81 ? 18.305 -8.587 -10.013 1.00 96.44 81 VAL A C 1
ATOM 598 O O . VAL A 1 81 ? 18.885 -8.893 -8.971 1.00 96.44 81 VAL A O 1
ATOM 601 N N . GLU A 1 82 ? 18.608 -9.158 -11.182 1.00 96.31 82 GLU A N 1
ATOM 602 C CA . GLU A 1 82 ? 19.621 -10.214 -11.343 1.00 96.31 82 GLU A CA 1
ATOM 603 C C . GLU A 1 82 ? 21.016 -9.739 -10.912 1.00 96.31 82 GLU A C 1
ATOM 605 O O . GLU A 1 82 ? 21.770 -10.493 -10.299 1.00 96.31 82 GLU A O 1
ATOM 610 N N . ARG A 1 83 ? 21.352 -8.462 -11.153 1.00 96.19 83 ARG A N 1
ATOM 611 C CA . ARG A 1 83 ? 22.605 -7.837 -10.687 1.00 96.19 83 ARG A CA 1
ATOM 612 C C . ARG A 1 83 ? 22.761 -7.859 -9.160 1.00 96.19 83 ARG A C 1
ATOM 614 O O . ARG A 1 83 ? 23.885 -7.737 -8.674 1.00 96.19 83 ARG A O 1
ATOM 621 N N . ARG A 1 84 ? 21.661 -7.995 -8.412 1.00 94.44 84 ARG A N 1
ATOM 622 C CA . ARG A 1 84 ? 21.618 -8.096 -6.942 1.00 94.44 84 ARG A CA 1
ATOM 623 C C . ARG A 1 84 ? 21.458 -9.544 -6.454 1.00 94.44 84 ARG A C 1
ATOM 625 O O . ARG A 1 84 ? 21.007 -9.755 -5.332 1.00 94.44 84 ARG A O 1
ATOM 632 N N . ASP A 1 85 ? 21.795 -10.530 -7.288 1.00 95.44 85 ASP A N 1
ATOM 633 C CA . ASP A 1 85 ? 21.701 -11.968 -6.988 1.00 95.44 85 ASP A CA 1
ATOM 634 C C . ASP A 1 85 ? 20.276 -12.443 -6.626 1.00 95.44 85 ASP A C 1
ATOM 636 O O . ASP A 1 85 ? 20.097 -13.447 -5.936 1.00 95.44 85 ASP A O 1
ATOM 640 N N . CYS A 1 86 ? 19.250 -11.732 -7.101 1.00 96.19 86 CYS A N 1
ATOM 641 C CA . CYS A 1 86 ? 17.840 -12.052 -6.874 1.00 96.19 86 CYS A CA 1
ATOM 642 C C . CYS A 1 86 ? 17.183 -12.593 -8.151 1.00 96.19 86 CYS A C 1
ATOM 644 O O . CYS A 1 86 ? 17.678 -12.388 -9.261 1.00 96.19 86 CYS A O 1
ATOM 646 N N . GLN A 1 87 ? 16.045 -13.269 -8.002 1.00 96.06 87 GLN A N 1
ATOM 647 C CA . GLN A 1 87 ? 15.206 -13.686 -9.131 1.00 96.06 87 GLN A CA 1
ATOM 648 C C . GLN A 1 87 ? 13.988 -12.776 -9.230 1.00 96.06 87 GLN A C 1
ATOM 650 O O . GLN A 1 87 ? 13.505 -12.283 -8.214 1.00 96.06 87 GLN A O 1
ATOM 655 N N . ALA A 1 88 ? 13.481 -12.564 -10.443 1.00 95.88 88 ALA A N 1
ATOM 656 C CA . ALA A 1 88 ? 12.266 -11.792 -10.651 1.00 95.88 88 ALA A CA 1
ATOM 657 C C . ALA A 1 88 ? 11.326 -12.444 -11.663 1.00 95.88 88 ALA A C 1
ATOM 659 O O . ALA A 1 88 ? 11.758 -13.054 -12.644 1.00 95.88 88 ALA A O 1
ATOM 660 N N . ARG A 1 89 ? 10.027 -12.253 -11.439 1.00 94.62 89 ARG A N 1
ATOM 661 C CA . ARG A 1 89 ? 8.951 -12.577 -12.381 1.00 94.62 89 ARG A CA 1
ATOM 662 C C . ARG A 1 89 ? 7.936 -11.437 -12.421 1.00 94.62 89 ARG A C 1
ATOM 664 O O . ARG A 1 89 ? 7.795 -10.689 -11.456 1.00 94.62 89 ARG A O 1
ATOM 671 N N . LEU A 1 90 ? 7.247 -11.311 -13.551 1.00 90.31 90 LEU A N 1
ATOM 672 C CA . LEU A 1 90 ? 6.152 -10.362 -13.735 1.00 90.31 90 LEU A CA 1
ATOM 673 C C . LEU A 1 90 ? 4.849 -11.126 -13.903 1.00 90.31 90 LEU A C 1
ATOM 675 O O . LEU A 1 90 ? 4.777 -12.022 -14.746 1.00 90.31 90 LEU A O 1
ATOM 679 N N . GLU A 1 91 ? 3.833 -10.739 -13.143 1.00 86.06 91 GLU A N 1
ATOM 680 C CA . GLU A 1 91 ? 2.457 -11.194 -13.331 1.00 86.06 91 GLU A CA 1
ATOM 681 C C . GLU A 1 91 ? 1.530 -9.988 -13.220 1.00 86.06 91 GLU A C 1
ATOM 683 O O . GLU A 1 91 ? 1.566 -9.254 -12.234 1.00 86.06 91 GLU A O 1
ATOM 688 N N . ASP A 1 92 ? 0.737 -9.767 -14.270 1.00 82.31 92 ASP A N 1
ATOM 689 C CA . ASP A 1 92 ? -0.120 -8.593 -14.433 1.00 82.31 92 ASP A CA 1
ATOM 690 C C . ASP A 1 92 ? 0.643 -7.275 -14.179 1.00 82.31 92 ASP A C 1
ATOM 692 O O . ASP A 1 92 ? 1.569 -6.942 -14.922 1.00 82.31 92 ASP A O 1
ATOM 696 N N . ASP A 1 93 ? 0.275 -6.532 -13.133 1.00 83.06 93 ASP A N 1
ATOM 697 C CA . ASP A 1 93 ? 0.890 -5.258 -12.743 1.00 83.06 93 ASP A CA 1
ATOM 698 C C . ASP A 1 93 ? 1.931 -5.391 -11.623 1.00 83.06 93 ASP A C 1
ATOM 700 O O . ASP A 1 93 ? 2.374 -4.383 -11.059 1.00 83.06 93 ASP A O 1
ATOM 704 N N . PHE A 1 94 ? 2.333 -6.617 -11.288 1.00 84.62 94 PHE A N 1
ATOM 705 C CA . PHE A 1 94 ? 3.210 -6.900 -10.161 1.00 84.62 94 PHE A CA 1
ATOM 706 C C . PHE A 1 94 ? 4.560 -7.467 -10.603 1.00 84.62 94 PHE A C 1
ATOM 708 O O . PHE A 1 94 ? 4.661 -8.376 -11.428 1.00 84.62 94 PHE A O 1
ATOM 715 N N . LEU A 1 95 ? 5.613 -6.932 -9.991 1.00 91.31 95 LEU A N 1
ATOM 716 C CA . LEU A 1 95 ? 6.962 -7.473 -9.975 1.00 91.31 95 LEU A CA 1
ATOM 717 C C . LEU A 1 95 ? 7.156 -8.265 -8.691 1.00 91.31 95 LEU A C 1
ATOM 719 O O . LEU A 1 95 ? 7.177 -7.691 -7.607 1.00 91.31 95 LEU A O 1
ATOM 723 N N . PHE A 1 96 ? 7.350 -9.568 -8.826 1.00 91.94 96 PHE A N 1
ATOM 724 C CA . PHE A 1 96 ? 7.723 -10.435 -7.719 1.00 91.94 96 PHE A CA 1
ATOM 725 C C . PHE A 1 96 ? 9.234 -10.621 -7.738 1.00 91.94 96 PHE A C 1
ATOM 727 O O . PHE A 1 96 ? 9.790 -11.017 -8.764 1.00 91.94 96 PHE A O 1
ATOM 734 N N . ILE A 1 97 ? 9.887 -10.325 -6.618 1.00 94.44 97 ILE A N 1
ATOM 735 C CA . ILE A 1 97 ? 11.324 -10.505 -6.415 1.00 94.44 97 ILE A CA 1
ATOM 736 C C . ILE A 1 97 ? 11.521 -11.582 -5.356 1.00 94.44 97 ILE A C 1
ATOM 738 O O . ILE A 1 97 ? 11.063 -11.428 -4.226 1.00 94.44 97 ILE A O 1
ATOM 742 N N . THR A 1 98 ? 12.230 -12.649 -5.715 1.00 94.88 98 THR A N 1
ATOM 743 C CA . THR A 1 98 ? 12.689 -13.680 -4.781 1.00 94.88 98 THR A CA 1
ATOM 744 C C . THR A 1 98 ? 14.123 -13.375 -4.360 1.00 94.88 98 THR A C 1
ATOM 746 O O . THR A 1 98 ? 15.038 -13.354 -5.193 1.00 94.88 98 THR A O 1
ATOM 749 N N . PHE A 1 99 ? 14.316 -13.148 -3.065 1.00 93.00 99 PHE A N 1
ATOM 750 C CA . PHE A 1 99 ? 15.603 -12.845 -2.448 1.00 93.00 99 PHE A CA 1
ATOM 751 C C . PHE A 1 99 ? 16.422 -14.127 -2.195 1.00 93.00 99 PHE A C 1
ATOM 753 O O . PHE A 1 99 ? 15.873 -15.234 -2.218 1.00 93.00 99 PHE A O 1
ATOM 760 N N . PRO A 1 100 ? 17.745 -14.030 -1.947 1.00 92.88 100 PRO A N 1
ATOM 761 C CA . PRO A 1 100 ? 18.607 -15.202 -1.756 1.00 92.88 100 PRO A CA 1
ATOM 762 C C . PRO A 1 100 ? 18.245 -16.093 -0.559 1.00 92.88 100 PRO A C 1
ATOM 764 O O . PRO A 1 100 ? 18.638 -17.260 -0.523 1.00 92.88 100 PRO A O 1
ATOM 767 N N . ASP A 1 101 ? 17.527 -15.557 0.428 1.00 90.81 101 ASP A N 1
ATOM 768 C CA . ASP A 1 101 ? 16.997 -16.302 1.576 1.00 90.81 101 ASP A CA 1
ATOM 769 C C . ASP A 1 101 ? 15.703 -17.073 1.253 1.00 90.81 101 ASP A C 1
ATOM 771 O O . ASP A 1 101 ? 15.260 -17.893 2.059 1.00 90.81 101 ASP A O 1
ATOM 775 N N . GLY A 1 102 ? 15.153 -16.881 0.052 1.00 89.44 102 GLY A N 1
ATOM 776 C CA . GLY A 1 102 ? 13.931 -17.512 -0.429 1.00 89.44 102 GLY A CA 1
ATOM 777 C C . GLY A 1 102 ? 12.661 -16.720 -0.128 1.00 89.44 102 GLY A C 1
ATOM 778 O O . GLY A 1 102 ? 11.589 -17.183 -0.516 1.00 89.44 102 GLY A O 1
ATOM 779 N N . GLU A 1 103 ? 12.752 -15.560 0.533 1.00 88.31 103 GLU A N 1
ATOM 780 C CA . GLU A 1 103 ? 11.606 -14.666 0.726 1.00 88.31 103 GLU A CA 1
ATOM 781 C C . GLU A 1 103 ? 11.203 -14.046 -0.626 1.00 88.31 103 GLU A C 1
ATOM 783 O O . GLU A 1 103 ? 12.054 -13.628 -1.415 1.00 88.31 103 GLU A O 1
ATOM 788 N N . GLU A 1 104 ? 9.901 -14.014 -0.922 1.00 90.25 104 GLU A N 1
ATOM 789 C CA . GLU A 1 104 ? 9.353 -13.379 -2.124 1.00 90.25 104 GLU A CA 1
ATOM 790 C C . GLU A 1 104 ? 8.555 -12.135 -1.727 1.00 90.25 104 GLU A C 1
ATOM 792 O O . GLU A 1 104 ? 7.723 -12.190 -0.824 1.00 90.25 104 GLU A O 1
ATOM 797 N N . HIS A 1 105 ? 8.797 -11.021 -2.417 1.00 88.38 105 HIS A N 1
ATOM 798 C CA . HIS A 1 105 ? 8.076 -9.766 -2.218 1.00 88.38 105 HIS A CA 1
ATOM 799 C C . HIS A 1 105 ? 7.516 -9.255 -3.543 1.00 88.38 105 HIS A C 1
ATOM 801 O O . HIS A 1 105 ? 8.198 -9.300 -4.568 1.00 88.38 105 HIS A O 1
ATOM 807 N N . SER A 1 106 ? 6.287 -8.741 -3.516 1.00 87.12 106 SER A N 1
ATOM 808 C CA . SER A 1 106 ? 5.613 -8.160 -4.678 1.00 87.12 106 SER A CA 1
ATOM 809 C C . SER A 1 106 ? 5.620 -6.633 -4.641 1.00 87.12 106 SER A C 1
ATOM 811 O O . SER A 1 106 ? 5.324 -6.029 -3.611 1.00 87.12 106 SER A O 1
ATOM 813 N N . PHE A 1 107 ? 5.870 -6.008 -5.788 1.00 86.38 107 PHE A N 1
ATOM 814 C CA . PHE A 1 107 ? 5.862 -4.559 -5.979 1.00 86.38 107 PHE A CA 1
ATOM 815 C C . PHE A 1 107 ? 5.000 -4.193 -7.186 1.00 86.38 107 PHE A C 1
ATOM 817 O O . PHE A 1 107 ? 5.014 -4.899 -8.191 1.00 86.38 107 PHE A O 1
ATOM 824 N N . ILE A 1 108 ? 4.267 -3.081 -7.119 1.00 84.31 108 ILE A N 1
ATOM 825 C CA . ILE A 1 108 ? 3.446 -2.610 -8.241 1.00 84.31 108 ILE A CA 1
ATOM 826 C C . ILE A 1 108 ? 4.368 -1.986 -9.295 1.00 84.31 108 ILE A C 1
ATOM 828 O O . ILE A 1 108 ? 4.862 -0.870 -9.123 1.00 84.31 108 ILE A O 1
ATOM 832 N N . ILE A 1 109 ? 4.610 -2.696 -10.400 1.00 87.69 109 ILE A N 1
ATOM 833 C CA . ILE A 1 109 ? 5.502 -2.222 -11.471 1.00 87.69 109 ILE A CA 1
ATOM 834 C C . ILE A 1 109 ? 4.835 -1.167 -12.357 1.00 87.69 109 ILE A C 1
ATOM 836 O O . ILE A 1 109 ? 5.520 -0.422 -13.058 1.00 87.69 109 ILE A O 1
ATOM 840 N N . ARG A 1 110 ? 3.502 -1.078 -12.324 1.00 85.44 110 ARG A N 1
ATOM 841 C CA . ARG A 1 110 ? 2.742 -0.094 -13.101 1.00 85.44 110 ARG A CA 1
ATOM 842 C C . ARG A 1 110 ? 3.230 1.332 -12.841 1.00 85.44 110 ARG A C 1
ATOM 844 O O . ARG A 1 110 ? 3.422 2.084 -13.791 1.00 85.44 110 ARG A O 1
ATOM 851 N N . ASP A 1 111 ? 3.511 1.675 -11.588 1.00 83.06 111 ASP A N 1
ATOM 852 C CA . ASP A 1 111 ? 3.980 3.015 -11.217 1.00 83.06 111 ASP A CA 1
ATOM 853 C C . ASP A 1 111 ? 5.353 3.321 -11.828 1.00 83.06 111 ASP A C 1
ATOM 855 O O . ASP A 1 111 ? 5.584 4.416 -12.342 1.00 83.06 111 ASP A O 1
ATOM 859 N N . LEU A 1 112 ? 6.248 2.326 -11.864 1.00 90.38 112 LEU A N 1
ATOM 860 C CA . LEU A 1 112 ? 7.537 2.434 -12.547 1.00 90.38 112 LEU A CA 1
ATOM 861 C C . LEU A 1 112 ? 7.353 2.634 -14.056 1.00 90.38 112 LEU A C 1
ATOM 863 O O . LEU A 1 112 ? 8.023 3.471 -14.656 1.00 90.38 112 LEU A O 1
ATOM 867 N N . GLN A 1 113 ? 6.441 1.884 -14.675 1.00 90.50 113 GLN A N 1
ATOM 868 C CA . GLN A 1 113 ? 6.152 2.003 -16.104 1.00 90.50 113 GLN A CA 1
ATOM 869 C C . GLN A 1 113 ? 5.594 3.385 -16.454 1.00 90.50 113 GLN A C 1
ATOM 871 O O . GLN A 1 113 ? 6.062 4.001 -17.411 1.00 90.50 113 GLN A O 1
ATOM 876 N N . ILE A 1 114 ? 4.649 3.898 -15.662 1.00 87.38 114 ILE A N 1
ATOM 877 C CA . ILE A 1 114 ? 4.109 5.255 -15.811 1.00 87.38 114 ILE A CA 1
ATOM 878 C C . ILE A 1 114 ? 5.231 6.282 -15.648 1.00 87.38 114 ILE A C 1
ATOM 880 O O . ILE A 1 114 ? 5.350 7.191 -16.470 1.00 87.38 114 ILE A O 1
ATOM 884 N N . LEU A 1 115 ? 6.091 6.127 -14.639 1.00 89.81 115 LEU A N 1
ATOM 885 C CA . LEU A 1 115 ? 7.209 7.038 -14.409 1.00 89.81 115 LEU A CA 1
ATOM 886 C C . LEU A 1 115 ? 8.188 7.044 -15.590 1.00 89.81 115 LEU A C 1
ATOM 888 O O . LEU A 1 115 ? 8.591 8.114 -16.042 1.00 89.81 115 LEU A O 1
ATOM 892 N N . CYS A 1 116 ? 8.530 5.879 -16.139 1.0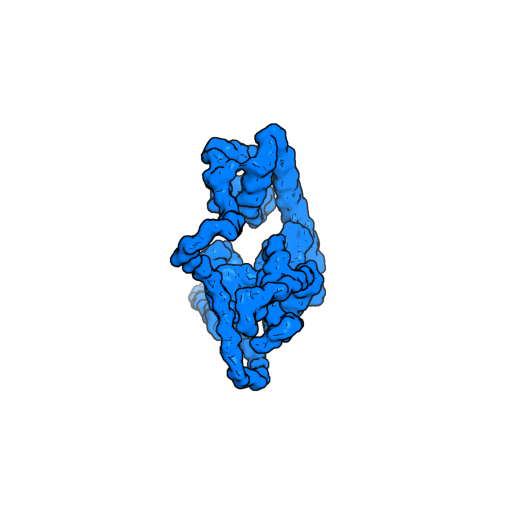0 92.94 116 CYS A N 1
ATOM 893 C CA . CYS A 1 116 ? 9.340 5.786 -17.352 1.00 92.94 116 CYS A CA 1
ATOM 894 C C . CYS A 1 116 ? 8.647 6.440 -18.554 1.00 92.94 116 CYS A C 1
ATOM 896 O O . CYS A 1 116 ? 9.291 7.199 -19.271 1.00 92.94 116 CYS A O 1
ATOM 898 N N . ALA A 1 117 ? 7.349 6.207 -18.761 1.00 91.94 117 ALA A N 1
ATOM 899 C CA . ALA A 1 117 ? 6.610 6.763 -19.897 1.00 91.94 117 ALA A CA 1
ATOM 900 C C . ALA A 1 117 ? 6.593 8.302 -19.919 1.00 91.94 117 ALA A C 1
ATOM 902 O O . ALA A 1 117 ? 6.604 8.911 -20.986 1.00 91.94 117 ALA A O 1
ATOM 903 N N . HIS A 1 118 ? 6.614 8.932 -18.743 1.00 90.19 118 HIS A N 1
ATOM 904 C CA . HIS A 1 118 ? 6.646 10.389 -18.600 1.00 90.19 118 HIS A CA 1
ATOM 905 C C . HIS A 1 118 ? 8.052 11.002 -18.706 1.00 90.19 118 HIS A C 1
ATOM 907 O O . HIS A 1 118 ? 8.192 12.221 -18.602 1.00 90.19 118 HIS A O 1
ATOM 913 N N . ASN A 1 119 ? 9.097 10.192 -18.898 1.00 93.62 119 ASN A N 1
ATOM 914 C CA . ASN A 1 119 ? 10.488 10.640 -18.924 1.00 93.62 119 ASN A CA 1
ATOM 915 C C . ASN A 1 119 ? 11.227 10.172 -20.188 1.00 93.62 119 ASN A C 1
ATOM 917 O O . ASN A 1 119 ? 10.881 9.173 -20.816 1.00 93.62 119 ASN A O 1
ATOM 921 N N . GLU A 1 120 ? 12.289 10.896 -20.552 1.00 93.62 120 GLU A N 1
ATOM 922 C CA . GLU A 1 120 ? 13.140 10.560 -21.701 1.00 93.62 120 GLU A CA 1
ATOM 923 C C . GLU A 1 120 ? 13.785 9.172 -21.531 1.00 93.62 120 GLU A C 1
ATOM 925 O O . GLU A 1 120 ? 14.243 8.823 -20.436 1.00 93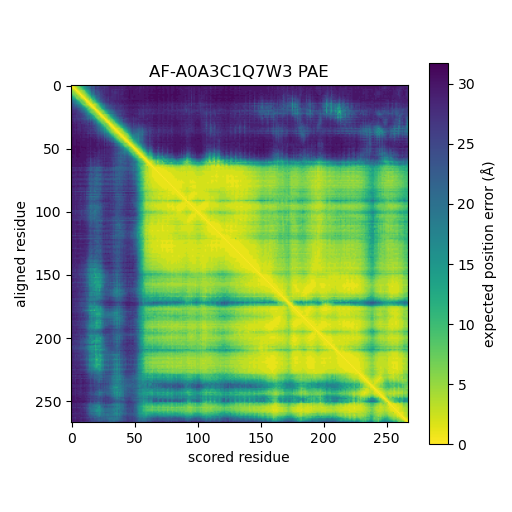.62 120 GLU A O 1
ATOM 930 N N . GLN A 1 121 ? 13.862 8.388 -22.615 1.00 93.94 121 GLN A N 1
ATOM 931 C CA .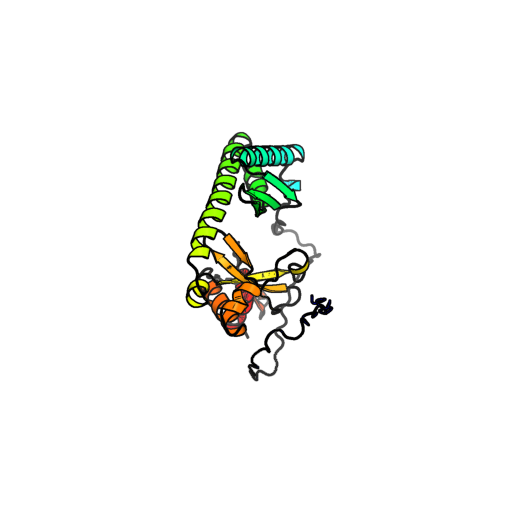 GLN A 1 121 ? 14.348 6.999 -22.582 1.00 93.94 121 GLN A CA 1
ATOM 932 C C . GLN A 1 121 ? 15.772 6.868 -22.021 1.00 93.94 121 GLN A C 1
ATOM 934 O O . GLN A 1 121 ? 16.130 5.848 -21.429 1.00 93.94 121 GLN A O 1
ATOM 939 N N . GLU A 1 122 ? 16.597 7.899 -22.186 1.00 95.88 122 GLU A N 1
ATOM 940 C CA . GLU A 1 122 ? 17.957 7.986 -21.661 1.00 95.88 122 GLU A CA 1
ATOM 941 C C . GLU A 1 122 ? 18.004 7.961 -20.127 1.00 95.88 122 GLU A C 1
ATOM 943 O O . GLU A 1 122 ? 19.007 7.540 -19.549 1.00 95.88 122 GLU A O 1
ATOM 948 N N . THR A 1 123 ? 1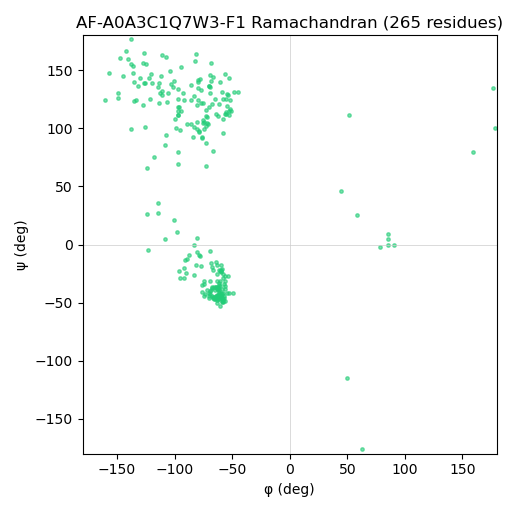6.925 8.379 -19.461 1.00 95.50 123 THR A N 1
ATOM 949 C CA . THR A 1 123 ? 16.834 8.433 -17.994 1.00 95.50 123 THR A CA 1
ATOM 950 C C . THR A 1 123 ? 16.270 7.153 -17.379 1.00 95.50 123 THR A C 1
ATOM 952 O O . THR A 1 123 ? 16.436 6.929 -16.180 1.00 95.50 123 THR A O 1
ATOM 955 N N . TRP A 1 124 ? 15.678 6.260 -18.181 1.00 96.94 124 TRP A N 1
ATOM 956 C CA . TRP A 1 124 ? 15.018 5.043 -17.690 1.00 96.94 124 TRP A CA 1
ATOM 957 C C . TRP A 1 124 ? 15.927 4.159 -16.842 1.00 96.94 124 TRP A C 1
ATOM 959 O O . TRP A 1 124 ? 15.480 3.625 -15.836 1.00 96.94 124 TRP A O 1
ATOM 969 N N . GLY A 1 125 ? 17.209 4.037 -17.200 1.00 97.06 125 GLY A N 1
ATOM 970 C CA . GLY A 1 125 ? 18.161 3.249 -16.411 1.00 97.06 125 GLY A CA 1
ATOM 971 C C . GLY A 1 125 ? 18.290 3.749 -14.970 1.00 97.06 125 GLY A C 1
ATOM 972 O O . GLY A 1 125 ? 18.263 2.946 -14.046 1.00 97.06 125 GLY A O 1
ATOM 973 N N . GLN A 1 126 ? 18.349 5.069 -14.782 1.00 96.06 126 GLN A N 1
ATOM 974 C CA . GLN A 1 126 ? 18.457 5.690 -13.457 1.00 96.06 126 GLN A CA 1
ATOM 975 C C . GLN A 1 126 ? 17.149 5.567 -12.671 1.00 96.06 126 GLN A C 1
ATOM 977 O O . GLN A 1 126 ? 17.175 5.311 -11.471 1.00 96.06 126 GLN A O 1
ATOM 982 N N . ILE A 1 127 ? 16.009 5.722 -13.350 1.00 95.62 127 ILE A N 1
ATOM 983 C CA . ILE A 1 127 ? 14.680 5.557 -12.746 1.00 95.62 127 ILE A CA 1
ATOM 984 C C . ILE A 1 127 ? 14.503 4.126 -12.227 1.00 95.62 127 ILE A C 1
ATOM 986 O O . ILE A 1 127 ? 14.069 3.926 -11.095 1.00 95.62 127 ILE A O 1
ATOM 990 N N . ILE A 1 128 ? 14.868 3.135 -13.043 1.00 96.50 128 ILE A N 1
ATOM 991 C CA . ILE A 1 128 ? 14.759 1.716 -12.695 1.00 96.50 128 ILE A CA 1
ATOM 992 C C . ILE A 1 128 ? 15.722 1.364 -11.558 1.00 96.50 128 ILE A C 1
ATOM 994 O O . ILE A 1 128 ? 15.299 0.726 -10.600 1.00 96.50 128 ILE A O 1
ATOM 998 N N . GLU A 1 129 ? 16.981 1.807 -11.616 1.00 96.38 129 GLU A N 1
ATOM 999 C CA . GLU A 1 129 ? 17.945 1.599 -10.526 1.00 96.38 129 GLU A CA 1
ATOM 1000 C C . GLU A 1 129 ? 17.419 2.168 -9.203 1.00 96.38 129 GLU A C 1
ATOM 1002 O O . GLU A 1 129 ? 17.374 1.451 -8.204 1.00 96.38 129 GLU A O 1
ATOM 1007 N N . TRP A 1 130 ? 16.931 3.412 -9.215 1.00 94.62 130 TRP A N 1
ATOM 1008 C CA . TRP A 1 130 ? 16.341 4.050 -8.039 1.00 94.62 130 TRP A CA 1
ATOM 1009 C C . TRP A 1 130 ? 15.125 3.287 -7.502 1.00 94.62 130 TRP A C 1
ATOM 1011 O O . TRP A 1 130 ? 15.011 3.092 -6.292 1.00 94.62 130 TRP A O 1
ATOM 1021 N N . TYR A 1 131 ? 14.226 2.838 -8.380 1.00 93.38 131 TYR A N 1
ATOM 1022 C CA . TYR A 1 131 ? 13.034 2.090 -7.981 1.00 93.38 131 TYR A CA 1
ATOM 1023 C C . TYR A 1 131 ? 13.404 0.760 -7.315 1.00 93.38 131 TYR A C 1
ATOM 1025 O O . TYR A 1 131 ? 12.856 0.417 -6.268 1.00 93.38 131 TYR A O 1
ATOM 1033 N N . ILE A 1 132 ? 14.367 0.026 -7.883 1.00 94.12 132 ILE A N 1
ATOM 1034 C CA . ILE A 1 132 ? 14.826 -1.242 -7.307 1.00 94.12 132 ILE A CA 1
ATOM 1035 C C . ILE A 1 132 ? 15.588 -1.004 -5.998 1.00 94.12 132 ILE A C 1
ATOM 1037 O O . ILE A 1 132 ? 15.358 -1.725 -5.030 1.00 94.12 132 ILE A O 1
ATOM 1041 N N . ASP A 1 133 ? 16.419 0.034 -5.900 1.00 93.69 133 ASP A N 1
ATOM 1042 C CA . ASP A 1 133 ? 17.059 0.411 -4.632 1.00 93.69 133 ASP A CA 1
ATOM 1043 C C . ASP A 1 133 ? 16.031 0.754 -3.550 1.00 93.69 133 ASP A C 1
ATOM 1045 O O . ASP A 1 133 ? 16.180 0.338 -2.396 1.00 93.69 133 ASP A O 1
ATOM 1049 N N . TYR A 1 134 ? 14.971 1.479 -3.913 1.00 89.50 134 TYR A N 1
ATOM 1050 C CA . TYR A 1 134 ? 13.870 1.782 -3.007 1.00 89.50 134 TYR A CA 1
ATOM 1051 C C . TYR A 1 134 ? 13.159 0.505 -2.545 1.00 89.50 134 TYR A C 1
ATOM 1053 O O . TYR A 1 134 ? 12.966 0.338 -1.342 1.00 89.50 134 TYR A O 1
ATOM 1061 N N . ALA A 1 135 ? 12.838 -0.409 -3.465 1.00 89.94 135 ALA A N 1
ATOM 1062 C CA . ALA A 1 135 ? 12.195 -1.690 -3.166 1.00 89.94 135 ALA A CA 1
ATOM 1063 C C . ALA A 1 135 ? 13.034 -2.565 -2.217 1.00 89.94 135 ALA A C 1
ATOM 1065 O O . ALA A 1 135 ? 12.524 -3.108 -1.240 1.00 89.94 135 ALA A O 1
ATOM 1066 N N . PHE A 1 136 ? 14.343 -2.665 -2.445 1.00 91.56 136 PHE A N 1
ATOM 1067 C CA . PHE A 1 136 ? 15.237 -3.431 -1.569 1.00 91.56 136 PHE A CA 1
ATOM 1068 C C . PHE A 1 136 ? 15.359 -2.778 -0.190 1.00 91.56 136 PHE A C 1
ATOM 1070 O O . PHE A 1 136 ? 15.263 -3.442 0.843 1.00 91.56 136 PHE A O 1
ATOM 1077 N N . THR A 1 137 ? 15.524 -1.455 -0.170 1.00 90.44 137 THR A N 1
ATOM 1078 C CA . THR A 1 137 ? 15.622 -0.691 1.075 1.00 90.44 137 THR A CA 1
ATOM 1079 C C . THR A 1 137 ? 14.324 -0.767 1.884 1.00 90.44 137 THR A C 1
ATOM 1081 O O . THR A 1 137 ? 14.374 -0.801 3.114 1.00 90.44 137 THR A O 1
ATOM 1084 N N . SER A 1 138 ? 13.155 -0.778 1.234 1.00 89.50 138 SER A N 1
ATOM 1085 C CA . SER A 1 138 ? 11.866 -0.866 1.924 1.00 89.50 138 SER A CA 1
ATOM 1086 C C . SER A 1 138 ? 11.666 -2.233 2.571 1.00 89.50 138 SER A C 1
ATOM 1088 O O . SER A 1 138 ? 11.212 -2.274 3.715 1.00 89.50 138 SER A O 1
ATOM 1090 N N . VAL A 1 139 ? 12.080 -3.324 1.917 1.00 89.75 139 VAL A N 1
ATOM 1091 C CA . VAL A 1 139 ? 12.063 -4.680 2.495 1.00 89.75 139 VAL A CA 1
ATOM 1092 C C . VAL A 1 139 ? 12.947 -4.750 3.736 1.00 89.75 139 VAL A C 1
ATOM 1094 O O . VAL A 1 139 ? 12.463 -5.118 4.806 1.00 89.75 139 VAL A O 1
ATOM 1097 N N . GLU A 1 140 ? 14.211 -4.327 3.639 1.00 91.00 140 GLU A N 1
ATOM 1098 C CA . GLU A 1 140 ? 15.148 -4.371 4.771 1.00 91.00 140 GLU A CA 1
ATOM 1099 C C . GLU A 1 140 ? 14.628 -3.557 5.963 1.00 91.00 140 GLU A C 1
ATOM 1101 O O . GLU A 1 140 ? 14.592 -4.033 7.100 1.00 91.00 140 GLU A O 1
ATOM 1106 N N . LYS A 1 141 ? 14.186 -2.322 5.710 1.00 90.44 141 LYS A N 1
ATOM 1107 C CA . LYS A 1 141 ? 13.691 -1.446 6.773 1.00 90.44 141 LYS A CA 1
ATOM 1108 C C . LYS A 1 141 ? 12.385 -1.944 7.385 1.00 90.44 141 LYS A C 1
ATOM 1110 O O . LYS A 1 141 ? 12.216 -1.823 8.596 1.00 90.44 141 LYS A O 1
ATOM 1115 N N . THR A 1 142 ? 11.490 -2.516 6.579 1.00 89.69 142 THR A N 1
ATOM 1116 C CA . THR A 1 142 ? 10.251 -3.137 7.067 1.00 89.69 142 THR A CA 1
ATOM 1117 C C . THR A 1 142 ? 10.577 -4.328 7.958 1.00 89.69 142 THR A C 1
ATOM 1119 O O . THR A 1 142 ? 10.092 -4.380 9.082 1.00 89.69 142 THR A O 1
ATOM 1122 N N . LYS A 1 143 ? 11.469 -5.225 7.523 1.00 89.75 143 LYS A N 1
ATOM 1123 C CA . LYS A 1 143 ? 11.912 -6.389 8.305 1.00 89.75 143 LYS A CA 1
ATOM 1124 C C . LYS A 1 143 ? 12.500 -5.981 9.656 1.00 89.75 143 LYS A C 1
ATOM 1126 O O . LYS A 1 143 ? 12.120 -6.540 10.682 1.00 89.75 143 LYS A O 1
ATOM 1131 N N . ASN A 1 144 ? 13.376 -4.975 9.667 1.00 91.94 144 ASN A N 1
ATOM 1132 C CA . ASN A 1 144 ? 13.979 -4.461 10.898 1.00 91.94 144 ASN A CA 1
ATOM 1133 C C . ASN A 1 144 ? 12.933 -3.848 11.839 1.00 91.94 144 ASN A C 1
ATOM 1135 O O . ASN A 1 144 ? 12.944 -4.148 13.027 1.00 91.94 144 ASN A O 1
ATOM 1139 N N . LEU A 1 145 ? 12.007 -3.041 11.313 1.00 91.94 145 LEU A N 1
ATOM 1140 C CA . LEU A 1 145 ? 10.941 -2.442 12.117 1.00 91.94 145 LEU A CA 1
ATOM 1141 C C . LEU A 1 145 ? 9.996 -3.508 12.690 1.00 91.94 145 LEU A C 1
ATOM 1143 O O . LEU A 1 145 ? 9.702 -3.485 13.880 1.00 91.94 145 LEU A O 1
ATOM 1147 N N . MET A 1 146 ? 9.560 -4.469 11.873 1.00 90.00 146 MET A N 1
ATOM 1148 C CA . MET A 1 146 ? 8.685 -5.558 12.323 1.00 90.00 146 MET A CA 1
ATOM 1149 C C . MET A 1 146 ? 9.349 -6.425 13.397 1.00 90.00 146 MET A C 1
ATOM 1151 O O . MET A 1 146 ? 8.675 -6.877 14.315 1.00 90.00 146 MET A O 1
ATOM 1155 N N . ALA A 1 147 ? 10.671 -6.611 13.340 1.00 90.81 147 ALA A N 1
ATOM 1156 C CA . ALA A 1 147 ? 11.408 -7.336 14.374 1.00 90.81 147 ALA A CA 1
ATOM 1157 C C . ALA A 1 147 ? 11.430 -6.616 15.738 1.00 90.81 147 ALA A C 1
ATOM 1159 O O . ALA A 1 147 ? 11.649 -7.270 16.757 1.00 90.81 147 ALA A O 1
ATOM 1160 N N . GLU A 1 148 ? 11.218 -5.297 15.767 1.00 91.94 148 GLU A N 1
ATOM 1161 C CA . GLU A 1 148 ? 11.163 -4.484 16.991 1.00 91.94 148 GLU A CA 1
ATOM 1162 C C . GLU A 1 148 ? 9.737 -4.336 17.548 1.00 91.94 148 GLU A C 1
ATOM 1164 O O . GLU A 1 148 ? 9.561 -4.029 18.731 1.00 91.94 148 GLU A O 1
ATOM 1169 N N . ILE A 1 149 ? 8.714 -4.559 16.718 1.00 91.38 149 ILE A N 1
ATOM 1170 C CA . ILE A 1 149 ? 7.312 -4.484 17.128 1.00 91.38 149 ILE A CA 1
ATOM 1171 C C . ILE A 1 149 ? 6.934 -5.737 17.914 1.00 91.38 149 ILE A C 1
ATOM 1173 O O . ILE A 1 149 ? 7.003 -6.867 17.429 1.00 91.38 149 ILE A O 1
ATOM 1177 N N . HIS A 1 150 ? 6.484 -5.532 19.151 1.00 88.56 150 HIS A N 1
ATOM 1178 C CA . HIS A 1 150 ? 6.036 -6.607 20.026 1.00 88.56 150 HIS A CA 1
ATOM 1179 C C . HIS A 1 150 ? 4.706 -6.256 20.686 1.00 88.56 150 HIS A C 1
ATOM 1181 O O . HIS A 1 150 ? 4.594 -5.248 21.388 1.00 88.56 150 HIS A O 1
ATOM 1187 N N . GLY A 1 151 ? 3.723 -7.138 20.500 1.00 90.38 151 GLY A N 1
ATOM 1188 C CA . GLY A 1 151 ? 2.380 -6.986 21.051 1.00 90.38 151 GLY A CA 1
ATOM 1189 C C . GLY A 1 151 ? 1.632 -5.760 20.521 1.00 90.38 151 GLY A C 1
ATOM 1190 O O . GLY A 1 151 ? 2.117 -5.014 19.670 1.00 90.38 151 GLY A O 1
ATOM 1191 N N . LEU A 1 152 ? 0.434 -5.546 21.067 1.00 92.38 152 LEU A N 1
ATOM 1192 C CA . LEU A 1 152 ? -0.459 -4.478 20.626 1.00 92.38 152 LEU A CA 1
ATOM 1193 C C . LEU A 1 152 ? 0.148 -3.081 20.802 1.00 92.38 152 LEU A C 1
ATOM 1195 O O . LEU A 1 152 ? 0.024 -2.254 19.908 1.00 92.38 152 LEU A O 1
ATOM 1199 N N . ASP A 1 153 ? 0.817 -2.818 21.927 1.00 93.12 153 ASP A N 1
ATOM 1200 C CA . ASP A 1 153 ? 1.361 -1.488 22.230 1.00 93.12 153 ASP A CA 1
ATOM 1201 C C . ASP A 1 153 ? 2.430 -1.056 21.215 1.00 93.12 153 ASP A C 1
ATOM 1203 O O . ASP A 1 153 ? 2.484 0.110 20.829 1.00 93.12 153 ASP A O 1
ATOM 1207 N N . GLY A 1 154 ? 3.272 -1.994 20.762 1.00 93.31 154 GLY A N 1
ATOM 1208 C CA . GLY A 1 154 ? 4.266 -1.732 19.721 1.00 93.31 154 GLY A CA 1
ATOM 1209 C C . GLY A 1 154 ? 3.646 -1.622 18.328 1.00 93.31 154 GLY A C 1
ATOM 1210 O O . GLY A 1 154 ? 4.123 -0.841 17.510 1.00 93.31 154 GLY A O 1
ATOM 1211 N N . ALA A 1 155 ? 2.584 -2.387 18.066 1.00 94.31 155 ALA A N 1
ATOM 1212 C CA . ALA A 1 155 ? 1.887 -2.412 16.784 1.00 94.31 155 ALA A CA 1
ATOM 1213 C C . ALA A 1 155 ? 1.039 -1.156 16.556 1.00 94.31 155 ALA A C 1
ATOM 1215 O O . ALA A 1 155 ? 1.041 -0.583 15.469 1.00 94.31 155 ALA A O 1
ATOM 1216 N N . SER A 1 156 ? 0.333 -0.719 17.600 1.00 95.44 156 SER A N 1
ATOM 1217 C CA . SER A 1 156 ? -0.725 0.289 17.560 1.00 95.44 156 SER A CA 1
ATOM 1218 C C . SER A 1 156 ? -0.363 1.579 16.817 1.00 95.44 156 SER A C 1
ATOM 1220 O O . SER A 1 156 ? -1.224 2.034 16.069 1.00 95.44 156 SER A O 1
ATOM 1222 N N . PRO A 1 157 ? 0.843 2.170 16.940 1.00 95.94 157 PRO A N 1
ATOM 1223 C CA . PRO A 1 157 ? 1.199 3.396 16.217 1.00 95.94 157 PRO A CA 1
ATOM 1224 C C . PRO A 1 157 ? 1.334 3.224 14.698 1.00 95.94 157 PRO A C 1
ATOM 1226 O O . PRO A 1 157 ? 1.384 4.211 13.968 1.00 95.94 157 PRO A O 1
ATOM 1229 N N . TYR A 1 158 ? 1.436 1.983 14.226 1.00 96.00 158 TYR A N 1
ATOM 1230 C CA . TYR A 1 158 ? 1.653 1.632 12.825 1.00 96.00 158 TYR A CA 1
ATOM 1231 C C . TYR A 1 158 ? 0.413 1.026 12.169 1.00 96.00 158 TYR A C 1
ATOM 1233 O O . TYR A 1 158 ? 0.486 0.589 11.025 1.00 96.00 158 TYR A O 1
ATOM 1241 N N . LEU A 1 159 ? -0.717 0.975 12.875 1.00 96.69 159 LEU A N 1
ATOM 1242 C CA . LEU A 1 159 ? -1.971 0.479 12.321 1.00 96.69 159 LEU A CA 1
ATOM 1243 C C . LEU A 1 159 ? -2.714 1.600 11.598 1.00 96.69 159 LEU A C 1
ATOM 1245 O O . LEU A 1 159 ? -2.837 2.703 12.124 1.00 96.69 159 LEU A O 1
ATOM 1249 N N . GLY A 1 160 ? -3.259 1.293 10.429 1.00 96.38 160 GLY A N 1
ATOM 1250 C CA . GLY A 1 160 ? -4.138 2.172 9.665 1.00 96.38 160 GLY A CA 1
ATOM 1251 C C . GLY A 1 160 ? -5.319 1.408 9.076 1.00 96.38 160 GLY A C 1
ATOM 1252 O O . GLY A 1 160 ? -5.420 0.188 9.216 1.00 96.38 160 GLY A O 1
ATOM 1253 N N . LEU A 1 161 ? -6.217 2.124 8.406 1.00 95.38 161 LEU A N 1
ATOM 1254 C CA . LEU A 1 161 ? -7.358 1.563 7.694 1.00 95.38 161 LEU A CA 1
ATOM 1255 C C . LEU A 1 161 ? -7.294 1.902 6.212 1.00 95.38 161 LEU A C 1
ATOM 1257 O O . LEU A 1 161 ? -7.019 3.033 5.810 1.00 95.38 161 LEU A O 1
ATOM 1261 N N . CYS A 1 162 ? -7.630 0.905 5.407 1.00 92.94 162 CYS A N 1
ATOM 1262 C CA . CYS A 1 162 ? -7.677 1.011 3.963 1.00 92.94 162 CYS A CA 1
ATOM 1263 C C . CYS A 1 162 ? -8.952 0.350 3.437 1.00 92.94 162 CYS A C 1
ATOM 1265 O O . CYS A 1 162 ? -9.363 -0.711 3.920 1.00 92.94 162 CYS A O 1
ATOM 1267 N N . LEU A 1 163 ? -9.571 0.984 2.444 1.00 91.44 163 LEU A N 1
ATOM 1268 C CA . LEU A 1 163 ? -10.714 0.434 1.732 1.00 91.44 163 LEU A CA 1
ATOM 1269 C C . LEU A 1 163 ? -10.242 -0.320 0.492 1.00 91.44 163 LEU A C 1
ATOM 1271 O O . LEU A 1 163 ? -9.492 0.211 -0.328 1.00 91.44 163 LEU A O 1
ATOM 1275 N N . PHE A 1 164 ? -10.739 -1.540 0.330 1.00 88.31 164 PHE A N 1
ATOM 1276 C CA . PHE A 1 164 ? -10.503 -2.368 -0.848 1.00 88.31 164 PHE A CA 1
ATOM 1277 C C . PHE A 1 164 ? -11.837 -2.804 -1.470 1.00 88.31 164 PHE A C 1
ATOM 1279 O O . PHE A 1 164 ? -12.844 -2.874 -0.760 1.00 88.31 164 PHE A O 1
ATOM 1286 N N . PRO A 1 165 ? -11.885 -3.126 -2.775 1.00 89.19 165 PRO A N 1
ATOM 1287 C CA . PRO A 1 165 ? -13.035 -3.807 -3.367 1.00 89.19 165 PRO A CA 1
ATOM 1288 C C . PRO A 1 165 ? -13.326 -5.125 -2.646 1.00 89.19 165 PRO A C 1
ATOM 1290 O O . PRO A 1 165 ? -12.406 -5.804 -2.189 1.00 89.19 165 PRO A O 1
ATOM 1293 N N . SER A 1 166 ? -14.597 -5.515 -2.558 1.00 88.62 166 SER A N 1
ATOM 1294 C CA . SER A 1 166 ? -14.996 -6.733 -1.837 1.00 88.62 166 SER A CA 1
ATOM 1295 C C . SER A 1 166 ? -14.375 -8.023 -2.389 1.00 88.62 166 SER A C 1
ATOM 1297 O O . SER A 1 166 ? -14.221 -9.005 -1.665 1.00 88.62 166 SER A O 1
ATOM 1299 N N . GLU A 1 167 ? -13.967 -8.008 -3.655 1.00 84.94 167 GLU A N 1
ATOM 1300 C CA . GLU A 1 167 ? -13.297 -9.104 -4.344 1.00 84.94 167 GLU A CA 1
ATOM 1301 C C . GLU A 1 167 ? -11.806 -9.209 -3.991 1.00 84.94 167 GLU A C 1
ATOM 1303 O O . GLU A 1 167 ? -11.181 -10.202 -4.350 1.00 84.94 167 GLU A O 1
ATOM 1308 N N . TYR A 1 168 ? -11.221 -8.237 -3.278 1.00 82.50 168 TYR A N 1
ATOM 1309 C CA . TYR A 1 168 ? -9.796 -8.226 -2.916 1.00 82.50 168 TYR A CA 1
ATOM 1310 C C . TYR A 1 168 ? -9.350 -9.519 -2.220 1.00 82.50 168 TYR A C 1
ATOM 1312 O O . TYR A 1 168 ? -8.328 -10.097 -2.583 1.00 82.50 168 TYR A O 1
ATOM 1320 N N . THR A 1 169 ? -10.164 -10.046 -1.302 1.00 78.25 169 THR A N 1
ATOM 1321 C CA . THR A 1 169 ? -9.883 -11.304 -0.582 1.00 78.25 169 THR A CA 1
ATOM 1322 C C . THR A 1 169 ? -9.837 -12.537 -1.488 1.00 78.25 169 THR A C 1
ATOM 1324 O O . THR A 1 169 ? -9.347 -13.582 -1.075 1.00 78.25 169 THR A O 1
ATOM 1327 N N . GLN A 1 170 ? -10.331 -12.442 -2.726 1.00 76.50 170 GLN A N 1
ATOM 1328 C CA . GLN A 1 170 ? -10.231 -13.514 -3.721 1.00 76.50 170 GLN A CA 1
ATOM 1329 C C . GLN A 1 170 ? -8.881 -13.499 -4.449 1.00 76.50 170 GLN A C 1
ATOM 1331 O O . GLN A 1 170 ? -8.446 -14.542 -4.936 1.00 76.50 170 GLN A O 1
ATOM 1336 N N . TYR A 1 171 ? -8.233 -12.332 -4.529 1.00 69.12 171 TYR A N 1
ATOM 1337 C CA . TYR A 1 171 ? -6.944 -12.132 -5.200 1.00 69.12 171 TYR A CA 1
ATOM 1338 C C . TYR A 1 171 ? -5.756 -12.190 -4.242 1.00 69.12 171 TYR A C 1
ATOM 1340 O O . TYR A 1 171 ? -4.648 -12.498 -4.675 1.00 69.12 171 TYR A O 1
ATOM 1348 N N . ALA 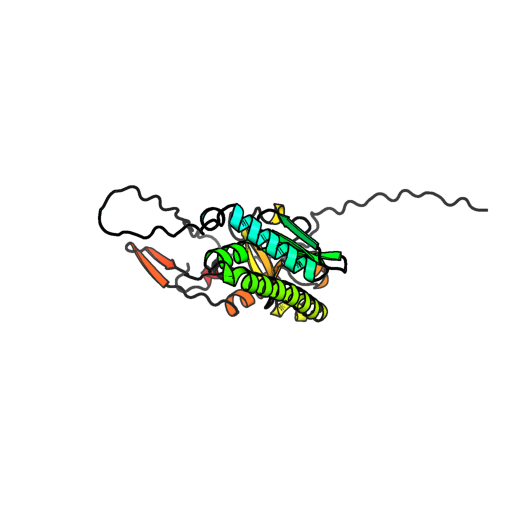A 1 172 ? -5.987 -11.938 -2.953 1.00 63.47 172 ALA A N 1
ATOM 1349 C CA . ALA A 1 172 ? -4.998 -12.049 -1.888 1.00 63.47 172 ALA A CA 1
ATOM 1350 C C . ALA A 1 172 ? -4.690 -13.532 -1.586 1.00 63.47 172 ALA A C 1
ATOM 1352 O O . ALA A 1 172 ? -5.077 -14.103 -0.566 1.00 63.47 172 ALA A O 1
ATOM 1353 N N . LEU A 1 173 ? -4.063 -14.213 -2.549 1.00 55.56 173 LEU A N 1
ATOM 1354 C CA . LEU A 1 173 ? -3.700 -15.621 -2.448 1.00 55.56 173 LEU A CA 1
ATOM 1355 C C . LEU A 1 173 ? -2.678 -15.789 -1.315 1.00 55.56 173 LEU A C 1
ATOM 1357 O O . LEU A 1 173 ? -1.529 -15.385 -1.455 1.00 55.56 173 LEU A O 1
ATOM 1361 N N . ASN A 1 174 ? -3.101 -16.464 -0.244 1.00 65.75 174 ASN A N 1
ATOM 1362 C CA . ASN A 1 174 ? -2.350 -16.754 0.989 1.00 65.75 174 ASN A CA 1
ATOM 1363 C C . ASN A 1 174 ? -2.359 -15.669 2.077 1.00 65.75 174 ASN A C 1
ATOM 1365 O O . ASN A 1 174 ? -1.733 -15.898 3.106 1.00 65.75 174 ASN A O 1
ATOM 1369 N N . GLU A 1 175 ? -3.105 -14.577 1.912 1.00 77.81 175 GLU A N 1
ATOM 1370 C CA . GLU A 1 175 ? -3.350 -13.616 2.997 1.00 77.81 175 GLU A CA 1
ATOM 1371 C C . GLU A 1 175 ? -4.741 -13.872 3.609 1.00 77.81 175 GLU A C 1
ATOM 1373 O O . GLU A 1 175 ? -5.710 -14.145 2.893 1.00 77.81 175 GLU A O 1
ATOM 1378 N N . ASP A 1 176 ? -4.871 -13.771 4.935 1.00 88.25 176 ASP A N 1
ATOM 1379 C CA . ASP A 1 176 ? -6.170 -13.735 5.633 1.00 88.25 176 ASP A CA 1
ATOM 1380 C C . ASP A 1 176 ? -6.304 -12.388 6.361 1.00 88.25 176 ASP A C 1
ATOM 1382 O O . ASP A 1 176 ? -6.100 -12.314 7.580 1.00 88.25 176 ASP A O 1
ATOM 1386 N N . PRO A 1 177 ? -6.582 -11.295 5.620 1.00 92.44 177 PRO A N 1
ATOM 1387 C CA . PRO A 1 177 ? -6.565 -9.953 6.177 1.00 92.44 177 PRO A CA 1
ATOM 1388 C C . PRO A 1 177 ? -7.683 -9.753 7.203 1.00 92.44 177 PRO A C 1
ATOM 1390 O O . PRO A 1 177 ? -8.818 -10.224 7.037 1.00 92.44 177 PRO A O 1
ATOM 1393 N N . VAL A 1 178 ? -7.392 -8.976 8.245 1.00 94.31 178 VAL A N 1
ATOM 1394 C CA . VAL A 1 178 ? -8.396 -8.518 9.209 1.00 94.31 178 VAL A CA 1
ATOM 1395 C C . VAL A 1 178 ? -9.286 -7.478 8.547 1.00 94.31 178 VAL A C 1
ATOM 1397 O O . VAL A 1 178 ? -8.856 -6.357 8.270 1.00 94.31 178 VAL A O 1
ATOM 1400 N N . HIS A 1 179 ? -10.540 -7.854 8.294 1.00 94.69 179 HIS A N 1
ATOM 1401 C CA . HIS A 1 179 ? -11.479 -7.030 7.541 1.00 94.69 179 HIS A CA 1
ATOM 1402 C C . HIS A 1 179 ? -12.904 -7.047 8.104 1.00 94.69 179 HIS A C 1
ATOM 1404 O O . HIS A 1 179 ? -13.307 -7.966 8.821 1.00 94.69 179 HIS A O 1
ATOM 1410 N N . ARG A 1 180 ? -13.680 -6.023 7.731 1.00 94.62 180 ARG A N 1
ATOM 1411 C CA . ARG A 1 180 ? -15.130 -5.907 7.955 1.00 94.62 180 ARG A CA 1
ATOM 1412 C C . ARG A 1 180 ? -15.822 -5.252 6.755 1.00 94.62 180 ARG A C 1
ATOM 1414 O O . ARG A 1 180 ? -15.165 -4.673 5.893 1.00 94.62 180 ARG A O 1
ATOM 1421 N N . HIS A 1 181 ? -17.149 -5.329 6.708 1.00 93.00 181 HIS A N 1
ATOM 1422 C CA . HIS A 1 181 ? -17.963 -4.733 5.646 1.00 93.00 181 HIS A CA 1
ATOM 1423 C C . HIS A 1 181 ? -18.713 -3.503 6.166 1.00 93.00 181 HIS A C 1
ATOM 1425 O O . HIS A 1 181 ? -19.803 -3.637 6.719 1.00 93.00 181 HIS A O 1
ATOM 1431 N N . ASP A 1 182 ? -18.127 -2.319 5.981 1.00 90.94 182 ASP A N 1
ATOM 1432 C CA . ASP A 1 182 ? -18.767 -1.046 6.350 1.00 90.94 182 ASP A CA 1
ATOM 1433 C C . ASP A 1 182 ? -19.565 -0.429 5.188 1.00 90.94 182 ASP A C 1
ATOM 1435 O O . ASP A 1 182 ? -20.538 0.289 5.411 1.00 90.94 182 ASP A O 1
ATOM 1439 N N . ILE A 1 183 ? -19.157 -0.706 3.943 1.00 90.50 183 ILE A N 1
ATOM 1440 C CA . ILE A 1 183 ? -19.688 -0.086 2.722 1.00 90.50 183 ILE A CA 1
ATOM 1441 C C . ILE A 1 183 ? -20.007 -1.181 1.705 1.00 90.50 183 ILE A C 1
ATOM 1443 O O . ILE A 1 183 ? -19.226 -2.112 1.510 1.00 90.50 183 ILE A O 1
ATOM 1447 N N . GLU A 1 184 ? -21.157 -1.071 1.039 1.00 89.88 184 GLU A N 1
ATOM 1448 C CA . GLU A 1 184 ? -21.548 -2.013 -0.011 1.00 89.88 184 GLU A CA 1
ATOM 1449 C C . GLU A 1 184 ? -20.508 -2.046 -1.145 1.00 89.88 184 GLU A C 1
ATOM 1451 O O . GLU A 1 184 ? -20.075 -1.009 -1.643 1.00 89.88 184 GLU A O 1
ATOM 1456 N N . GLY A 1 185 ? -20.098 -3.254 -1.544 1.00 89.88 185 GLY A N 1
ATOM 1457 C CA . GLY A 1 185 ? -19.089 -3.469 -2.588 1.00 89.88 185 GLY A CA 1
ATOM 1458 C C . GLY A 1 185 ? -17.635 -3.276 -2.139 1.00 89.88 185 GLY A C 1
ATOM 1459 O O . GLY A 1 185 ? -16.727 -3.523 -2.932 1.00 89.88 185 GLY A O 1
ATOM 1460 N N . MET A 1 186 ? -17.389 -2.893 -0.882 1.00 92.62 186 MET A N 1
ATOM 1461 C CA . MET A 1 186 ? -16.043 -2.713 -0.334 1.00 92.62 186 MET A CA 1
ATOM 1462 C C . MET A 1 186 ? -15.830 -3.518 0.954 1.00 92.62 186 MET A C 1
ATOM 1464 O O . MET A 1 186 ? -16.767 -3.999 1.600 1.00 92.62 186 MET A O 1
ATOM 1468 N N . ILE A 1 187 ? -14.563 -3.662 1.324 1.00 93.44 187 ILE A N 1
ATOM 1469 C CA . ILE A 1 187 ? -14.116 -4.120 2.636 1.00 93.44 187 ILE A CA 1
ATOM 1470 C C . ILE A 1 187 ? -13.215 -3.063 3.257 1.00 93.44 187 ILE A C 1
ATOM 1472 O O . ILE A 1 187 ? -12.407 -2.429 2.576 1.00 93.44 187 ILE A O 1
ATOM 1476 N N . THR A 1 188 ? -13.332 -2.917 4.568 1.00 95.12 188 THR A N 1
ATOM 1477 C CA . THR A 1 188 ? -12.417 -2.128 5.386 1.00 95.12 188 THR A CA 1
ATOM 1478 C C . THR A 1 188 ? -11.407 -3.083 5.987 1.00 95.12 188 THR A C 1
ATOM 1480 O O . THR A 1 188 ? -11.800 -3.973 6.742 1.00 95.12 188 THR A O 1
ATOM 1483 N N . CYS A 1 189 ? -10.128 -2.911 5.665 1.00 95.12 189 CYS A N 1
ATOM 1484 C CA . CYS A 1 189 ? -9.048 -3.734 6.202 1.00 95.12 189 CYS A CA 1
ATOM 1485 C C . CYS A 1 189 ? -8.156 -2.920 7.133 1.00 95.12 189 CYS A C 1
ATOM 1487 O O . CYS A 1 189 ? -7.893 -1.741 6.879 1.00 95.12 189 CYS A O 1
ATOM 1489 N N . ILE A 1 190 ? -7.652 -3.579 8.174 1.00 95.88 190 ILE A N 1
ATOM 1490 C CA . ILE A 1 190 ? -6.542 -3.051 8.965 1.00 95.88 190 ILE A CA 1
ATOM 1491 C C . ILE A 1 190 ? -5.256 -3.263 8.168 1.00 95.88 190 ILE A C 1
ATOM 1493 O O . ILE A 1 190 ? -5.023 -4.345 7.627 1.00 95.88 190 ILE A O 1
ATOM 1497 N N . ILE A 1 191 ? -4.436 -2.222 8.080 1.00 94.50 191 ILE A N 1
ATOM 1498 C CA . ILE A 1 191 ? -3.144 -2.251 7.399 1.00 94.50 191 ILE A CA 1
ATOM 1499 C C . ILE A 1 191 ? -2.012 -1.905 8.363 1.00 94.50 191 ILE A C 1
ATOM 1501 O O . ILE A 1 191 ? -2.168 -1.074 9.257 1.00 94.50 191 ILE A O 1
ATOM 1505 N N . TRP A 1 192 ? -0.855 -2.514 8.138 1.00 94.19 192 TRP A N 1
ATOM 1506 C CA . TRP A 1 192 ? 0.428 -1.987 8.562 1.00 94.19 192 TRP A CA 1
ATOM 1507 C C . TRP A 1 192 ? 0.749 -0.771 7.702 1.00 94.19 192 TRP A C 1
ATOM 1509 O O . TRP A 1 192 ? 1.113 -0.901 6.535 1.00 94.19 192 TRP A O 1
ATOM 1519 N N . ASP A 1 193 ? 0.593 0.418 8.267 1.00 93.88 193 ASP A N 1
ATOM 1520 C CA . ASP A 1 193 ? 0.830 1.691 7.600 1.00 93.88 193 ASP A CA 1
ATOM 1521 C C . ASP A 1 193 ? 2.227 2.244 7.915 1.00 93.88 193 ASP A C 1
ATOM 1523 O O . ASP A 1 193 ? 2.429 3.234 8.635 1.00 93.88 193 ASP A O 1
ATOM 1527 N N . LEU A 1 194 ? 3.225 1.547 7.372 1.00 90.69 194 LEU A N 1
ATOM 1528 C CA . LEU A 1 194 ? 4.635 1.820 7.609 1.00 90.69 194 LEU A CA 1
ATOM 1529 C C . LEU A 1 194 ? 5.140 2.950 6.698 1.00 90.69 194 LEU A C 1
ATOM 1531 O O . LEU A 1 194 ? 4.600 3.190 5.618 1.00 90.69 194 LEU A O 1
ATOM 1535 N N . PRO A 1 195 ? 6.241 3.632 7.064 1.00 86.19 195 PRO A N 1
ATOM 1536 C CA . PRO A 1 195 ? 6.790 4.714 6.243 1.00 86.19 195 PRO A CA 1
ATOM 1537 C C . PRO A 1 195 ? 7.213 4.307 4.821 1.00 86.19 195 PRO A C 1
ATOM 1539 O O . PRO A 1 195 ? 7.321 5.169 3.951 1.00 86.19 195 PRO A O 1
ATOM 1542 N N . TRP A 1 196 ? 7.501 3.021 4.589 1.00 82.12 196 TRP A N 1
ATOM 1543 C CA . TRP A 1 196 ? 8.043 2.512 3.318 1.00 82.12 196 TRP A CA 1
ATOM 1544 C C . TRP A 1 196 ? 7.198 1.413 2.680 1.00 82.12 196 TRP A C 1
ATOM 1546 O O . TRP A 1 196 ? 7.543 0.935 1.604 1.00 82.12 196 TRP A O 1
ATOM 1556 N N . SER A 1 197 ? 6.144 0.969 3.357 1.00 83.88 197 SER A N 1
ATOM 1557 C CA . SER A 1 197 ? 5.318 -0.139 2.903 1.00 83.88 197 SER A CA 1
ATOM 1558 C C . SER A 1 197 ? 3.937 -0.044 3.526 1.00 83.88 197 SER A C 1
ATOM 1560 O O . SER A 1 197 ? 3.786 0.416 4.657 1.00 83.88 197 SER A O 1
ATOM 1562 N N . ARG A 1 198 ? 2.939 -0.496 2.777 1.00 86.88 198 ARG A N 1
ATOM 1563 C CA . ARG A 1 198 ? 1.580 -0.690 3.260 1.00 86.88 198 ARG A CA 1
ATOM 1564 C C . ARG A 1 198 ? 1.164 -2.103 2.912 1.00 86.88 198 ARG A C 1
ATOM 1566 O O . ARG A 1 198 ? 1.160 -2.460 1.740 1.00 86.88 198 ARG A O 1
ATOM 1573 N N . THR A 1 199 ? 0.835 -2.886 3.927 1.00 87.06 199 THR A N 1
ATOM 1574 C CA . THR A 1 199 ? 0.361 -4.264 3.768 1.00 87.06 199 THR A CA 1
ATOM 1575 C C . THR A 1 199 ? -0.801 -4.509 4.713 1.00 87.06 199 THR A C 1
ATOM 1577 O O . THR A 1 199 ? -0.932 -3.808 5.715 1.00 87.06 199 THR A O 1
ATOM 1580 N N . THR A 1 200 ? -1.675 -5.458 4.408 1.00 91.44 200 THR A N 1
ATOM 1581 C CA . THR A 1 200 ? -2.760 -5.818 5.324 1.00 91.44 200 THR A CA 1
ATOM 1582 C C . THR A 1 200 ? -2.221 -6.514 6.568 1.00 91.44 200 THR A C 1
ATOM 1584 O O . THR A 1 200 ? -1.246 -7.255 6.487 1.00 91.44 200 THR A O 1
ATOM 1587 N N . VAL A 1 201 ? -2.868 -6.274 7.708 1.00 93.25 201 VAL A N 1
ATOM 1588 C CA . VAL A 1 201 ? -2.657 -7.057 8.933 1.00 93.25 201 VAL A CA 1
ATOM 1589 C C . VAL A 1 201 ? -3.450 -8.353 8.818 1.00 93.25 201 VAL A C 1
ATOM 1591 O O . VAL A 1 201 ? -4.626 -8.323 8.443 1.00 93.25 201 VAL A O 1
ATOM 1594 N N . GLU A 1 202 ? -2.840 -9.477 9.170 1.00 92.19 202 GLU A N 1
ATOM 1595 C CA . GLU A 1 202 ? -3.472 -10.796 9.121 1.00 92.19 202 GLU A CA 1
ATOM 1596 C C . GLU A 1 202 ? -4.087 -11.214 10.462 1.00 92.19 202 GLU A C 1
ATOM 1598 O O . GLU A 1 202 ? -3.621 -10.843 11.543 1.00 92.19 202 GLU A O 1
ATOM 1603 N N . TRP A 1 203 ? -5.125 -12.056 10.414 1.00 91.31 203 TRP A N 1
ATOM 1604 C CA . TRP A 1 203 ? -5.764 -12.588 11.628 1.00 91.31 203 TRP A CA 1
ATOM 1605 C C . TRP A 1 203 ? -4.788 -13.323 12.553 1.00 91.31 203 TRP A C 1
ATOM 1607 O O . TRP A 1 203 ? -4.934 -13.237 13.771 1.00 91.31 203 TRP A O 1
ATOM 1617 N N . SER A 1 204 ? -3.779 -14.002 12.000 1.00 90.06 204 SER A N 1
ATOM 1618 C CA . SER A 1 204 ? -2.752 -14.692 12.788 1.00 90.06 204 SER A CA 1
ATOM 1619 C C . SER A 1 204 ? -1.910 -13.751 13.645 1.00 90.06 204 SER A C 1
ATOM 1621 O O . SER A 1 204 ? -1.480 -14.160 14.717 1.00 90.06 204 SER A O 1
ATOM 1623 N N . GLU A 1 205 ? -1.690 -12.510 13.205 1.00 89.88 205 GLU A N 1
ATOM 1624 C CA . GLU A 1 205 ? -0.955 -11.505 13.983 1.00 89.88 205 GLU A CA 1
ATOM 1625 C C . GLU A 1 205 ? -1.823 -10.978 15.130 1.00 89.88 205 GLU A C 1
ATOM 1627 O O . GLU A 1 205 ? -1.387 -10.892 16.278 1.00 89.88 205 GLU A O 1
ATOM 1632 N N . VAL A 1 206 ? -3.092 -10.680 14.835 1.00 91.69 206 VAL A N 1
ATOM 1633 C CA . VAL A 1 206 ? -4.032 -10.118 15.816 1.00 91.69 206 VAL A CA 1
ATOM 1634 C C . VAL A 1 206 ? -4.419 -11.124 16.898 1.00 91.69 206 VAL A C 1
ATOM 1636 O O . VAL A 1 206 ? -4.646 -10.740 18.048 1.00 91.69 206 VAL A O 1
ATOM 1639 N N . ASP A 1 207 ? -4.460 -12.417 16.571 1.00 88.88 207 ASP A N 1
ATOM 1640 C CA . ASP A 1 207 ? -4.744 -13.480 17.538 1.00 88.88 207 ASP A CA 1
ATOM 1641 C C . ASP A 1 207 ? -3.747 -13.494 18.714 1.00 88.88 207 ASP A C 1
ATOM 1643 O O . ASP A 1 207 ? -4.112 -13.916 19.818 1.00 88.88 207 ASP A O 1
ATOM 1647 N N . GLU A 1 208 ? -2.530 -12.977 18.519 1.00 87.88 208 GLU A N 1
ATOM 1648 C CA . GLU A 1 208 ? -1.499 -12.860 19.557 1.00 87.88 208 GLU A CA 1
ATOM 1649 C C . GLU A 1 208 ? -1.680 -11.639 20.476 1.00 87.88 208 GLU A C 1
ATOM 1651 O O . GLU A 1 208 ? -1.115 -11.605 21.571 1.00 87.88 208 GLU A O 1
ATOM 1656 N N . TRP A 1 209 ? -2.465 -10.637 20.070 1.00 90.56 209 TRP A N 1
ATOM 1657 C CA . TRP A 1 209 ? -2.569 -9.344 20.764 1.00 90.56 209 TRP A CA 1
ATOM 1658 C C . TRP A 1 209 ? -3.610 -9.305 21.888 1.00 90.56 209 TRP A C 1
ATOM 1660 O O . TRP A 1 209 ? -3.653 -8.326 22.629 1.00 90.56 209 TRP A O 1
ATOM 1670 N N . ASP A 1 210 ? -4.433 -10.351 22.021 1.00 85.44 210 ASP A N 1
ATOM 1671 C CA . ASP A 1 210 ? -5.532 -10.463 22.999 1.00 85.44 210 ASP A CA 1
ATOM 1672 C C . ASP A 1 210 ? -6.385 -9.182 23.117 1.00 85.44 210 ASP A C 1
ATOM 1674 O O . ASP A 1 210 ? -6.676 -8.690 24.207 1.00 85.44 210 ASP A O 1
ATOM 1678 N N . CYS A 1 211 ? -6.763 -8.612 21.970 1.00 88.31 211 CYS A N 1
ATOM 1679 C CA . CYS A 1 211 ? -7.471 -7.337 21.894 1.00 88.31 211 CYS A CA 1
ATOM 1680 C C . CYS A 1 211 ? -8.927 -7.483 21.432 1.00 88.31 211 CYS A C 1
ATOM 1682 O O . CYS A 1 211 ? -9.344 -8.503 20.870 1.00 88.31 211 CYS A O 1
ATOM 1684 N N . CYS A 1 212 ? -9.718 -6.434 21.669 1.00 93.19 212 CYS A N 1
ATOM 1685 C CA . CYS A 1 212 ? -11.031 -6.297 21.059 1.00 93.19 212 CYS A CA 1
ATOM 1686 C C . CYS A 1 212 ? -10.870 -5.794 19.620 1.00 93.19 212 CYS A C 1
ATOM 1688 O O . CYS A 1 212 ? -10.293 -4.734 19.385 1.00 93.19 212 CYS A O 1
ATOM 1690 N N . ILE A 1 213 ? -11.419 -6.534 18.657 1.00 94.19 213 ILE A N 1
ATOM 1691 C CA . ILE A 1 213 ? -11.294 -6.198 17.234 1.00 94.19 213 ILE A CA 1
ATOM 1692 C C . ILE A 1 213 ? -11.924 -4.840 16.909 1.00 94.19 213 ILE A C 1
ATOM 1694 O O . ILE A 1 213 ? -11.324 -4.057 16.180 1.00 94.19 213 ILE A O 1
ATOM 1698 N N . ASP A 1 214 ? -13.083 -4.514 17.484 1.00 94.56 214 ASP A N 1
ATOM 1699 C CA . ASP A 1 214 ? -13.734 -3.220 17.239 1.00 94.56 214 ASP A CA 1
ATOM 1700 C C . ASP A 1 214 ? -12.888 -2.043 17.751 1.00 94.56 214 ASP A C 1
ATOM 1702 O O . ASP A 1 214 ? -12.809 -1.002 17.100 1.00 94.56 214 ASP A O 1
ATOM 1706 N N . GLU A 1 215 ? -12.206 -2.221 18.888 1.00 94.12 215 GLU A N 1
ATOM 1707 C CA . GLU A 1 215 ? -11.269 -1.223 19.418 1.00 94.12 215 GLU A CA 1
ATOM 1708 C C . GLU A 1 215 ? -10.043 -1.085 18.509 1.00 94.12 215 GLU A C 1
ATOM 1710 O O . GLU A 1 215 ? -9.579 0.029 18.275 1.00 94.12 215 GLU A O 1
ATOM 1715 N N . LEU A 1 216 ? -9.563 -2.191 17.935 1.00 95.50 216 LEU A N 1
ATOM 1716 C CA . LEU A 1 216 ? -8.453 -2.189 16.983 1.00 95.50 216 LEU A CA 1
ATOM 1717 C C . LEU A 1 216 ? -8.801 -1.416 15.702 1.00 95.50 216 LEU A C 1
ATOM 1719 O O . LEU A 1 216 ? -8.008 -0.590 15.252 1.00 95.50 216 LEU A O 1
ATOM 1723 N N . PHE A 1 217 ? -10.004 -1.619 15.153 1.00 96.75 217 PHE A N 1
ATOM 1724 C CA . PHE A 1 217 ? -10.506 -0.822 14.027 1.00 96.75 217 PHE A CA 1
ATOM 1725 C C . PHE A 1 217 ? -10.627 0.658 14.391 1.00 96.75 217 PHE A C 1
ATOM 1727 O O . PHE A 1 217 ? -10.307 1.511 13.565 1.00 96.75 217 PHE A O 1
ATOM 1734 N N . GLN A 1 218 ? -11.064 0.976 15.612 1.00 95.69 218 GLN A N 1
ATOM 1735 C CA . GLN A 1 218 ? -11.159 2.362 16.056 1.00 95.69 218 GLN A CA 1
ATOM 1736 C C . GLN A 1 218 ? -9.780 3.023 16.131 1.00 95.69 218 GLN A C 1
ATOM 1738 O O . GLN A 1 218 ? -9.609 4.116 15.601 1.00 95.69 218 GLN A O 1
ATOM 1743 N N . VAL A 1 219 ? -8.793 2.356 16.733 1.00 96.31 219 VAL A N 1
ATOM 1744 C CA . VAL A 1 219 ? -7.402 2.836 16.800 1.00 96.31 219 VAL A CA 1
ATOM 1745 C C . VAL A 1 219 ? -6.837 3.066 15.399 1.00 96.31 219 VAL A C 1
ATOM 1747 O O . VAL A 1 219 ? -6.313 4.139 15.113 1.00 96.31 219 VAL A O 1
ATOM 1750 N N . ALA A 1 220 ? -6.998 2.091 14.505 1.00 96.75 220 ALA A N 1
ATOM 1751 C CA . ALA A 1 220 ? -6.531 2.191 13.128 1.00 96.75 220 ALA A CA 1
ATOM 1752 C C . ALA A 1 220 ? -7.215 3.337 12.355 1.00 96.75 220 ALA A C 1
ATOM 1754 O O . ALA A 1 220 ? -6.563 4.023 11.562 1.00 96.75 220 ALA A O 1
ATOM 1755 N N . LEU A 1 221 ? -8.511 3.581 12.596 1.00 95.94 221 LEU A N 1
ATOM 1756 C CA . LEU A 1 221 ? -9.230 4.717 12.019 1.00 95.94 221 LEU A CA 1
ATOM 1757 C C . LEU A 1 221 ? -8.643 6.040 12.514 1.00 95.94 221 LEU A C 1
ATOM 1759 O O . LEU A 1 221 ? -8.317 6.885 11.687 1.00 95.94 221 LEU A O 1
ATOM 1763 N N . GLU A 1 222 ? -8.471 6.215 13.829 1.00 96.44 222 GLU A N 1
ATOM 1764 C CA . GLU A 1 222 ? -7.916 7.460 14.383 1.00 96.44 222 GLU A CA 1
ATOM 1765 C C . GLU A 1 222 ? -6.520 7.754 13.833 1.00 96.44 222 GLU A C 1
ATOM 1767 O O . GLU A 1 222 ? -6.274 8.863 13.363 1.00 96.44 222 GLU A O 1
ATOM 1772 N N . ASN A 1 223 ? -5.641 6.750 13.796 1.00 96.31 223 ASN A N 1
ATOM 1773 C CA . ASN A 1 223 ? -4.305 6.896 13.218 1.00 96.31 223 ASN A CA 1
ATOM 1774 C C . ASN A 1 223 ? -4.361 7.348 11.753 1.00 96.31 223 ASN A C 1
ATOM 1776 O O . ASN A 1 223 ? -3.585 8.204 11.332 1.00 96.31 223 ASN A O 1
ATOM 1780 N N . THR A 1 224 ? -5.290 6.787 10.973 1.00 94.25 224 THR A N 1
ATOM 1781 C CA . THR A 1 224 ? -5.459 7.130 9.555 1.00 94.25 224 THR A CA 1
ATOM 1782 C C . THR A 1 224 ? -5.912 8.577 9.386 1.00 94.25 224 THR A C 1
ATOM 1784 O O . THR A 1 224 ? -5.341 9.306 8.578 1.00 94.25 224 THR A O 1
ATOM 1787 N N . LEU A 1 225 ? -6.911 9.004 10.162 1.00 91.88 225 LEU A N 1
ATOM 1788 C CA . LEU A 1 225 ? -7.436 10.371 10.119 1.00 91.88 225 LEU A CA 1
ATOM 1789 C C . LEU A 1 225 ? -6.393 11.398 10.587 1.00 91.88 225 LEU A C 1
ATOM 1791 O O . LEU A 1 225 ? -6.314 12.492 10.033 1.00 91.88 225 LEU A O 1
ATOM 1795 N N . GLU A 1 226 ? -5.578 11.055 11.589 1.00 93.06 226 GLU A N 1
ATOM 1796 C CA . GLU A 1 226 ? -4.505 11.923 12.085 1.00 93.06 226 GLU A CA 1
ATOM 1797 C C . GLU A 1 226 ? -3.355 12.047 11.076 1.00 93.06 226 GLU A C 1
ATOM 1799 O O . GLU A 1 226 ? -2.855 13.147 10.830 1.00 93.06 226 GLU A O 1
ATOM 1804 N N . LYS A 1 227 ? -2.935 10.927 10.479 1.00 91.44 227 LYS A N 1
ATOM 1805 C CA . LYS A 1 227 ? -1.792 10.882 9.558 1.00 91.44 227 LYS A CA 1
ATOM 1806 C C . LYS A 1 227 ? -2.111 11.469 8.183 1.00 91.44 227 LYS A C 1
ATOM 1808 O O . LYS A 1 227 ? -1.217 12.040 7.557 1.00 91.44 227 LYS A O 1
ATOM 1813 N N . TYR A 1 228 ? -3.357 11.353 7.726 1.00 88.81 228 TYR A N 1
ATOM 1814 C CA . TYR A 1 228 ? -3.798 11.791 6.398 1.00 88.81 228 TYR A CA 1
ATOM 1815 C C . TYR A 1 228 ? -4.972 12.769 6.483 1.00 88.81 228 TYR A C 1
ATOM 1817 O O . TYR A 1 228 ? -6.061 12.434 6.037 1.00 88.81 228 TYR A O 1
ATOM 1825 N N . PRO A 1 229 ? -4.801 13.973 7.043 1.00 86.44 229 PRO A N 1
ATOM 1826 C CA . PRO A 1 229 ? -5.914 14.898 7.209 1.00 86.44 229 PRO A CA 1
ATOM 1827 C C . PRO A 1 229 ? -6.528 15.290 5.858 1.00 86.44 229 PRO A C 1
ATOM 1829 O O . PRO A 1 229 ? -5.861 15.890 5.016 1.00 86.44 229 PRO A O 1
ATOM 1832 N N . ALA A 1 230 ? -7.816 15.007 5.676 1.00 82.19 230 ALA A N 1
ATOM 1833 C CA . ALA A 1 230 ? -8.559 15.431 4.496 1.00 82.19 230 ALA A CA 1
ATOM 1834 C C . ALA A 1 230 ? -9.001 16.899 4.586 1.00 82.19 230 ALA A C 1
ATOM 1836 O O . ALA A 1 230 ? -9.487 17.369 5.620 1.00 82.19 230 ALA A O 1
ATOM 1837 N N . THR A 1 231 ? -8.903 17.613 3.463 1.00 82.06 231 THR A N 1
ATOM 1838 C CA . THR A 1 231 ? -9.562 18.912 3.279 1.00 82.06 231 THR A CA 1
ATOM 1839 C C . THR A 1 231 ? -10.815 18.716 2.436 1.00 82.06 231 THR A C 1
ATOM 1841 O O . THR A 1 231 ? -10.785 18.019 1.424 1.00 82.06 231 THR A O 1
ATOM 1844 N N . PHE A 1 232 ? -11.915 19.339 2.857 1.00 80.94 232 PHE A N 1
ATOM 1845 C CA . PHE A 1 232 ? -13.193 19.275 2.157 1.00 80.94 232 PHE A CA 1
ATOM 1846 C C . PHE A 1 232 ? -13.560 20.649 1.610 1.00 80.94 232 PHE A C 1
ATOM 1848 O O . PHE A 1 232 ? -13.392 21.664 2.290 1.00 80.94 232 PHE A O 1
ATOM 1855 N N . VAL A 1 233 ? -14.082 20.667 0.389 1.00 82.44 233 VAL A N 1
ATOM 1856 C CA . VAL A 1 233 ? -14.650 21.848 -0.256 1.00 82.44 233 VAL A CA 1
ATOM 1857 C C . VAL A 1 233 ? -16.154 21.647 -0.368 1.00 82.44 233 VAL A C 1
ATOM 1859 O O . VAL A 1 233 ? -16.615 20.609 -0.838 1.00 82.44 233 VAL A O 1
ATOM 1862 N N . GLU A 1 234 ? -16.917 22.634 0.091 1.00 82.81 234 GLU A N 1
ATOM 1863 C CA . GLU A 1 234 ? -18.365 22.665 -0.094 1.00 82.81 234 GLU A CA 1
ATOM 1864 C C . GLU A 1 234 ? -18.702 23.295 -1.446 1.00 82.81 234 GLU A C 1
ATOM 1866 O O . GLU A 1 234 ? -18.327 24.435 -1.720 1.00 82.81 234 GLU A O 1
ATOM 1871 N N . GLU A 1 235 ? -19.450 22.571 -2.270 1.00 83.06 235 GLU A N 1
ATOM 1872 C CA . GLU A 1 235 ? -19.953 23.043 -3.556 1.00 83.06 235 GLU A CA 1
ATOM 1873 C C . GLU A 1 235 ? -21.480 22.969 -3.582 1.00 83.06 235 GLU A C 1
ATOM 1875 O O . GLU A 1 235 ? -22.084 21.916 -3.362 1.00 83.06 235 GLU A O 1
ATOM 1880 N N . ASN A 1 236 ? -22.133 24.093 -3.881 1.00 82.75 236 ASN A N 1
ATOM 1881 C CA . ASN A 1 236 ? -23.584 24.117 -4.037 1.00 82.75 236 ASN A CA 1
ATOM 1882 C C . ASN A 1 236 ? -23.946 23.677 -5.460 1.00 82.75 236 ASN A C 1
ATOM 1884 O O . ASN A 1 236 ? -23.850 24.457 -6.410 1.00 82.75 236 ASN A O 1
ATOM 1888 N N . LEU A 1 237 ? -24.376 22.424 -5.614 1.00 77.50 237 LEU A N 1
ATOM 1889 C CA . LEU A 1 237 ? -24.762 21.900 -6.925 1.00 77.50 237 LEU A CA 1
ATOM 1890 C C . LEU A 1 237 ? -26.140 22.433 -7.346 1.00 77.50 237 LEU A C 1
ATOM 1892 O O . LEU A 1 237 ? -26.366 22.767 -8.510 1.00 77.50 237 LEU A O 1
ATOM 1896 N N . LEU A 1 238 ? -27.074 22.492 -6.391 1.00 80.44 238 LEU A N 1
ATOM 1897 C CA . LEU A 1 238 ? -28.445 22.974 -6.566 1.00 80.44 238 LEU A CA 1
ATOM 1898 C C . LEU A 1 238 ? -28.945 23.639 -5.270 1.00 80.44 238 LEU A C 1
ATOM 1900 O O . LEU A 1 238 ? -28.440 23.343 -4.185 1.00 80.44 238 LEU A O 1
ATOM 1904 N N . PRO A 1 239 ? -29.999 24.478 -5.330 1.00 80.81 239 PRO A N 1
ATOM 1905 C CA . PRO A 1 239 ? -30.625 25.013 -4.124 1.00 80.81 239 PRO A CA 1
ATOM 1906 C C . PRO A 1 239 ? -31.076 23.890 -3.174 1.00 80.81 239 PRO A C 1
ATOM 1908 O O . PRO A 1 239 ? -31.984 23.126 -3.503 1.00 80.81 239 PRO A O 1
ATOM 1911 N N . GLY A 1 240 ? -30.452 23.812 -1.995 1.00 79.62 240 GLY A N 1
ATOM 1912 C CA . GLY A 1 240 ? -30.719 22.785 -0.981 1.00 79.62 240 GLY A CA 1
ATOM 1913 C C . GLY A 1 240 ? -29.955 21.467 -1.157 1.00 79.62 240 GLY A C 1
ATOM 1914 O O . GLY A 1 240 ? -30.269 20.512 -0.451 1.00 79.62 240 GLY A O 1
ATOM 1915 N N . LEU A 1 241 ? -28.992 21.404 -2.082 1.00 80.06 241 LEU A N 1
ATOM 1916 C CA . LEU A 1 241 ? -28.068 20.284 -2.242 1.00 80.06 241 LEU A CA 1
ATOM 1917 C C . LEU A 1 241 ? -26.628 20.805 -2.208 1.00 80.06 241 LEU A C 1
ATOM 1919 O O . LEU A 1 241 ? -26.121 21.315 -3.211 1.00 80.06 241 LEU A O 1
ATOM 1923 N N . ASP A 1 242 ? -25.999 20.641 -1.051 1.00 77.56 242 ASP A N 1
ATOM 1924 C CA . ASP A 1 242 ? -24.588 20.938 -0.838 1.00 77.56 242 ASP A CA 1
ATOM 1925 C C . ASP A 1 242 ? -23.780 19.642 -0.980 1.00 77.56 242 ASP A C 1
ATOM 1927 O O . ASP A 1 242 ? -24.170 18.588 -0.471 1.00 77.56 242 ASP A O 1
ATOM 1931 N N . LEU A 1 243 ? -22.680 19.708 -1.724 1.00 80.44 243 LEU A N 1
ATOM 1932 C CA . LEU A 1 243 ? -21.731 18.617 -1.901 1.00 80.44 243 LEU A CA 1
ATOM 1933 C C . LEU A 1 243 ? -20.477 18.911 -1.092 1.00 80.44 243 LEU A C 1
ATOM 1935 O O . LEU A 1 243 ? -19.895 19.979 -1.236 1.00 80.44 243 LEU A O 1
ATOM 1939 N N . LEU A 1 244 ? -20.033 17.938 -0.302 1.00 78.50 244 LEU A N 1
ATOM 1940 C CA . LEU A 1 244 ? -18.700 17.939 0.287 1.00 78.50 244 LEU A CA 1
ATOM 1941 C C . LEU A 1 244 ? -17.776 17.137 -0.624 1.00 78.50 244 LEU A C 1
ATOM 1943 O O . LEU A 1 244 ? -17.962 15.933 -0.804 1.00 78.50 244 LEU A O 1
ATOM 1947 N N . ILE A 1 245 ? -16.794 17.812 -1.206 1.00 80.31 245 ILE A N 1
ATOM 1948 C CA . ILE A 1 245 ? -15.809 17.216 -2.101 1.00 80.31 245 ILE A CA 1
ATOM 1949 C C . ILE A 1 245 ? -14.486 17.125 -1.350 1.00 80.31 245 ILE A C 1
ATOM 1951 O O . ILE A 1 245 ? -13.965 18.131 -0.873 1.00 80.31 245 ILE A O 1
ATOM 1955 N N . CYS A 1 246 ? -13.946 15.914 -1.245 1.00 78.62 246 CYS A N 1
ATOM 1956 C CA . CYS A 1 246 ? -12.568 15.692 -0.835 1.00 78.62 246 CYS A CA 1
ATOM 1957 C C . CYS A 1 246 ? -11.743 15.437 -2.095 1.00 78.62 246 CYS A C 1
ATOM 1959 O O . CYS A 1 246 ? -11.904 14.397 -2.735 1.00 78.62 246 CYS A O 1
ATOM 1961 N N . GLU A 1 247 ? -10.913 16.406 -2.471 1.00 70.81 247 GLU A N 1
ATOM 1962 C CA . GLU A 1 247 ? -9.950 16.255 -3.559 1.00 70.81 247 GLU A CA 1
ATOM 1963 C C . GLU A 1 247 ? -8.594 15.931 -2.940 1.00 70.81 247 GLU A C 1
ATOM 1965 O O . GLU A 1 247 ? -7.910 16.815 -2.427 1.00 70.81 247 GLU A O 1
ATOM 1970 N N . ASP A 1 248 ? -8.227 14.653 -2.945 1.00 67.50 248 ASP A N 1
ATOM 1971 C CA . ASP A 1 248 ? -6.887 14.226 -2.566 1.00 67.50 248 ASP A CA 1
ATOM 1972 C C . ASP A 1 248 ? -6.452 13.030 -3.416 1.00 67.50 248 ASP A C 1
ATOM 1974 O O . ASP A 1 248 ? -7.253 12.166 -3.791 1.00 67.50 248 ASP A O 1
ATOM 1978 N N . GLU A 1 249 ? -5.163 12.988 -3.721 1.00 57.09 249 GLU A N 1
ATOM 1979 C CA . GLU A 1 249 ? -4.529 11.944 -4.510 1.00 57.09 249 GLU A CA 1
ATOM 1980 C C . GLU A 1 249 ? -3.895 10.933 -3.551 1.00 57.09 249 GLU A C 1
ATOM 1982 O O . GLU A 1 249 ? -2.694 10.944 -3.287 1.00 57.09 249 GLU A O 1
ATOM 1987 N N . GLY A 1 250 ? -4.706 10.034 -2.985 1.00 57.03 250 GLY A N 1
ATOM 1988 C CA . GLY A 1 250 ? -4.141 8.989 -2.138 1.00 57.03 250 GLY A CA 1
ATOM 1989 C C . GLY A 1 250 ? -5.129 8.052 -1.460 1.00 57.03 250 GLY A C 1
ATOM 1990 O O . GLY A 1 250 ? -6.087 8.449 -0.803 1.00 57.03 250 GLY A O 1
ATOM 1991 N N . ASN A 1 251 ? -4.817 6.761 -1.514 1.00 57.97 251 ASN A N 1
ATOM 1992 C CA . ASN A 1 251 ? -5.205 5.828 -0.462 1.00 57.97 251 ASN A CA 1
ATOM 1993 C C . ASN A 1 251 ? -4.259 6.091 0.733 1.00 57.97 251 ASN A C 1
ATOM 1995 O O . ASN A 1 251 ? -3.045 6.036 0.496 1.00 57.97 251 ASN A O 1
ATOM 1999 N N . PRO A 1 252 ? -4.723 6.439 1.954 1.00 72.56 252 PRO A N 1
ATOM 2000 C CA . PRO A 1 252 ? -6.013 6.117 2.581 1.00 72.56 252 PRO A CA 1
ATOM 2001 C C . PRO A 1 252 ? -6.946 7.310 2.841 1.00 72.56 252 PRO A C 1
ATOM 2003 O O . PRO A 1 252 ? -7.803 7.251 3.720 1.00 72.56 252 PRO A O 1
ATOM 2006 N N . VAL A 1 253 ? -6.857 8.389 2.060 1.00 78.00 253 VAL A N 1
ATOM 2007 C CA . VAL A 1 253 ? -7.758 9.543 2.239 1.00 78.00 253 VAL A CA 1
ATOM 2008 C C . VAL A 1 253 ? -9.218 9.143 2.018 1.00 78.00 253 VAL A C 1
ATOM 2010 O O . VAL A 1 253 ? -10.092 9.567 2.771 1.00 78.00 253 VAL A O 1
ATOM 2013 N N . SER A 1 254 ? -9.479 8.216 1.090 1.00 81.75 254 SER A N 1
ATOM 2014 C CA . SER A 1 254 ? -10.812 7.625 0.887 1.00 81.75 254 SER A CA 1
ATOM 2015 C C . SER A 1 254 ? -11.433 7.025 2.159 1.00 81.75 254 SER A C 1
ATOM 2017 O O . SER A 1 254 ? -12.654 7.048 2.300 1.00 81.75 254 SER A O 1
ATOM 2019 N N . THR A 1 255 ? -10.627 6.577 3.128 1.00 88.44 255 THR A N 1
ATOM 2020 C CA . THR A 1 255 ? -11.082 6.043 4.422 1.00 88.44 255 THR A CA 1
ATOM 2021 C C . THR A 1 255 ? -11.833 7.087 5.264 1.00 88.44 255 THR A C 1
ATOM 2023 O O . THR A 1 255 ? -12.613 6.712 6.138 1.00 88.44 255 THR A O 1
ATOM 2026 N N . HIS A 1 256 ? -11.710 8.390 4.970 1.00 88.31 256 HIS A N 1
ATOM 2027 C CA . HIS A 1 256 ? -12.495 9.447 5.634 1.00 88.31 256 HIS A CA 1
ATOM 2028 C C . HIS A 1 256 ? -14.007 9.265 5.472 1.00 88.31 256 HIS A C 1
ATOM 2030 O O . HIS A 1 256 ? -14.773 9.752 6.303 1.00 88.31 256 HIS A O 1
ATOM 2036 N N . ILE A 1 257 ? -14.449 8.509 4.462 1.00 87.31 257 ILE A N 1
ATOM 2037 C CA . ILE A 1 257 ? -15.857 8.134 4.299 1.00 87.31 257 ILE A CA 1
ATOM 2038 C C . ILE A 1 257 ? -16.405 7.332 5.500 1.00 87.31 257 ILE A C 1
ATOM 2040 O O . ILE A 1 257 ? -17.606 7.335 5.754 1.00 87.31 257 ILE A O 1
ATOM 2044 N N . LEU A 1 258 ? -15.541 6.666 6.274 1.00 90.25 258 LEU A N 1
ATOM 2045 C CA . LEU A 1 258 ? -15.930 5.940 7.489 1.00 90.25 258 LEU A CA 1
ATOM 2046 C C . LEU A 1 258 ? -16.160 6.863 8.694 1.00 90.25 258 LEU A C 1
ATOM 2048 O O . LEU A 1 258 ? -16.648 6.407 9.723 1.00 90.25 258 LEU A O 1
ATOM 2052 N N . ALA A 1 259 ? -15.801 8.142 8.573 1.00 89.81 259 ALA A N 1
ATOM 2053 C CA . ALA A 1 259 ? -15.901 9.155 9.619 1.00 89.81 259 ALA A CA 1
ATOM 2054 C C . ALA A 1 259 ? -16.728 10.370 9.163 1.00 89.81 259 ALA A C 1
ATOM 2056 O O . ALA A 1 259 ? -16.526 11.483 9.653 1.00 89.81 259 ALA A O 1
ATOM 2057 N N . LEU A 1 260 ? -17.652 10.171 8.211 1.00 85.56 260 LEU A N 1
ATOM 2058 C CA . LEU A 1 260 ? -18.517 11.241 7.703 1.00 85.56 260 LEU A CA 1
ATOM 2059 C C . LEU A 1 260 ? -19.314 11.913 8.820 1.00 85.56 260 LEU A C 1
ATOM 2061 O O . LEU A 1 260 ? -19.479 13.123 8.784 1.00 85.56 260 LEU A O 1
ATOM 2065 N N . ASP A 1 261 ? -19.746 11.164 9.836 1.00 84.38 261 ASP A N 1
ATOM 2066 C CA . ASP A 1 261 ? -20.475 11.670 11.007 1.00 84.38 261 ASP A CA 1
ATOM 2067 C C . ASP A 1 261 ? -19.691 12.714 11.822 1.00 84.38 261 ASP A C 1
ATOM 2069 O O . ASP A 1 261 ? -20.275 13.469 12.602 1.00 84.38 261 ASP A O 1
ATOM 2073 N N . ARG A 1 262 ? -18.370 12.786 11.631 1.00 84.44 262 ARG A N 1
ATOM 2074 C CA . ARG A 1 262 ? -17.491 13.784 12.253 1.00 84.44 262 ARG A CA 1
ATOM 2075 C C . ARG A 1 262 ? -17.357 15.059 11.428 1.00 84.44 262 ARG A C 1
ATOM 2077 O O . ARG A 1 262 ? -16.816 16.045 11.935 1.00 84.44 262 ARG A O 1
ATOM 2084 N N . LEU A 1 263 ? -17.803 15.052 10.173 1.00 75.69 263 LEU A N 1
ATOM 2085 C CA . LEU A 1 263 ? -17.697 16.207 9.293 1.00 75.69 263 LEU A CA 1
ATOM 2086 C C . LEU A 1 263 ? -18.780 17.245 9.616 1.00 75.69 263 LEU A C 1
ATOM 2088 O O . LEU A 1 263 ? -19.923 16.888 9.920 1.00 75.69 263 LEU A O 1
ATOM 2092 N N . PRO A 1 264 ? -18.454 18.547 9.536 1.00 67.00 264 PRO A N 1
ATOM 2093 C CA . PRO A 1 264 ? -19.446 19.600 9.694 1.00 67.00 264 PRO A CA 1
ATOM 2094 C C . PRO A 1 264 ? -20.607 19.407 8.709 1.00 67.00 264 PRO A C 1
ATOM 2096 O O . PRO A 1 264 ? -20.395 19.309 7.507 1.00 67.00 264 PRO A O 1
ATOM 2099 N N . GLY A 1 265 ? -21.839 19.356 9.221 1.00 65.25 265 GLY A N 1
ATOM 2100 C CA . GLY A 1 265 ? -23.040 19.260 8.385 1.00 65.25 265 GLY A CA 1
ATOM 2101 C C . GLY A 1 265 ? -23.448 17.845 7.960 1.00 65.25 265 GLY A C 1
ATOM 2102 O O . GLY A 1 265 ? -24.487 17.710 7.317 1.00 65.25 265 GLY A O 1
ATOM 2103 N N . ALA A 1 266 ? -22.710 16.801 8.349 1.00 59.88 266 ALA A N 1
ATOM 2104 C CA . ALA A 1 266 ? -23.170 15.426 8.183 1.00 59.88 266 ALA A CA 1
ATOM 2105 C C . ALA A 1 266 ? -24.345 15.128 9.134 1.00 59.88 266 ALA A C 1
ATOM 2107 O O . ALA A 1 266 ? -24.285 15.440 10.327 1.00 59.88 266 ALA A O 1
ATOM 2108 N N . VAL A 1 267 ? -25.430 14.560 8.593 1.00 51.16 267 VAL A N 1
ATOM 2109 C CA . VAL A 1 267 ? -26.668 14.204 9.315 1.00 51.16 267 VAL A CA 1
ATOM 2110 C C . VAL A 1 267 ? -27.005 12.743 9.076 1.00 51.16 267 VAL A C 1
ATOM 2112 O O . VAL A 1 267 ? -26.972 12.330 7.895 1.00 51.16 267 VAL A O 1
#

Secondary structure (DSSP, 8-state):
-PPPP----------GGGS-----------------------------S-----------HHHHS-HHHHHHHHHHHHHHHHTTT-EEEEETTEEEEE-TTS-EEEEEHHHHHHHHHTS-GGGHHHHHHHHHHHHHHHHHHHHHHHHH--HHHHHGGGEEEEEEETTHHHH-TT--B-EE--STTEEEEEEEE-SS-EEEPBHHHHTTTT--HHHHHHHHHHHHHHHSPPPEEEEEEETTEEEEEE----TTGGGGGGGGGGSTT--